Protein 6ZT0 (pdb70)

Secondary structure (P-SEA, 3-state):
cccccccccccbbbbbbcccccccbbbbbbccccccccccccccccbbbbccbbbbbbbbbbbbbccccccbbbbbcccccccbbbbbbbccccbbbbbbbbccccccccccccccccccccccccccccccccccccccc/cccccccccccccccccccccccccccccccccccccccaaaaaccccccc

GO terms:
  GO:0005576 extracellular region (C, IDA)
  GO:0005886 plasma membrane (C, IDA)
  GO:0042060 wound healing (P, IEP)
  GO:0032813 tumor necrosis factor receptor superfamily binding (F, IDA)
  GO:0048018 receptor ligand activity (F, IDA)
  GO:1900074 negative regulation of neuromuscular synaptic transmission (P, IGI)
  GO:0070050 neuron cellular homeostasis (P, IGI)
  GO:0002347 response to tumor cell (P, IMP)
  GO:0034198 cellular response to amino acid starvation (P, IMP)
  GO:0035006 melanization defense response (P, IMP)
  GO:0040015 negative regulation of multicellular organism growth (P, IMP)
  GO:0043065 positive regulation of apoptotic process (P, IMP)
  GO:0043068 positive regulation of programmed cell death (P, IMP)
  GO:0043652 engulfment of apoptotic cell (P, IMP)
  GO:0045087 innate immune response (P, IMP)
  GO:0045167 asymmetric protein localization involved in cell fate determination (P, IMP)
  GO:0045176 apical protein localization (P, IMP)
  GO:1904801 positive regulation of neuron remodeling (P, IMP)
  GO:2000379 positive regulation of reactive oxygen species metabolic process (P, IMP)
  GO:0030335 positive regulation of cell migration (P, IMP)

Solvent-accessible surface area: 10462 Å² total; per-residue (Å²): 184,46,117,13,34,9,53,5,26,0,25,48,72,110,212,56,105,23,74,113,53,56,49,4,6,5,2,20,23,80,74,44,165,213,35,49,27,164,52,41,7,119,67,190,62,18,23,2,27,0,31,56,76,14,67,2,71,1,47,0,18,0,1,0,64,18,40,25,25,34,1,0,0,5,4,4,44,28,75,74,42,99,23,77,16,80,35,94,40,80,86,113,87,96,145,3,84,28,71,1,100,24,37,15,97,0,97,0,93,143,104,65,127,3,20,4,2,6,18,4,27,121,10,82,9,20,43,112,162,45,0,109,109,0,52,20,0,1,81,61,108,148,105,101,82,2,131,61,85,107,2,83,77,60,71,61,9,54,6,64,14,49,85,154,31,31,58,0,88,64,7,20,47,108,163,43,45,13,81,12,58,80,15,28,72,97,63,8,99,62,62,130

Foldseek 3Di:
DAAQKFKWAFADWAFDAADPRQGFIFTATHTDPPHHHPQAWDDDPQKIWGAAWAKKKKKWKWKFQAQDQKWKKFKDFQRHGDDIWMHGDDDRDNGDIDMTMDMDIDGHHHRTIIGMGINHYPGDIDHRPPDPHTMMMMHGD/DAQQQVNDREDPAQWFQDPVVSDIDGLCQQPPPVHPNHPPVCNVPTHVRYD

Radius of gyration: 18.01 Å; Cα contacts (8 Å, |Δi|>4): 464; chains: 2; bounding box: 23×41×54 Å

B-factor: mean 38.29, std 16.46, range [13.6, 112.28]

Structure (mmCIF, N/CA/C/O backbone):
data_6ZT0
#
_entry.id   6ZT0
#
_cell.length_a   78.707
_cell.length_b   78.707
_cell.length_c   57.657
_cell.angle_alpha   90.000
_cell.angle_beta   90.000
_cell.angle_gamma   120.000
#
_symmetry.space_group_name_H-M   'P 3 2 1'
#
loop_
_entity.id
_entity.type
_entity.pdbx_description
1 polymer 'Protein eiger'
2 polymer 'Protein grindelwald'
3 non-polymer 1,2-ETHANEDIOL
4 water water
#
loop_
_atom_site.group_PDB
_atom_site.id
_atom_site.type_symbol
_atom_site.label_atom_id
_atom_site.label_alt_id
_atom_site.label_comp_id
_atom_site.label_asym_id
_atom_site.label_entity_id
_atom_site.label_seq_id
_atom_site.pdbx_PDB_ins_code
_atom_site.Cartn_x
_atom_site.Cartn_y
_atom_site.Cartn_z
_atom_site.occupancy
_atom_site.B_iso_or_equiv
_atom_site.auth_seq_id
_atom_site.auth_comp_id
_atom_site.auth_asym_id
_atom_site.auth_atom_id
_atom_site.pdbx_PDB_model_num
ATOM 1 N N . ASP A 1 3 ? -27.83155 34.60854 32.20105 1.000 77.83068 275 ASP A N 1
ATOM 2 C CA . ASP A 1 3 ? -27.26718 33.45879 32.89852 1.000 76.15572 275 ASP A CA 1
ATOM 3 C C . ASP A 1 3 ? -27.35753 32.20980 32.02242 1.000 71.05115 275 ASP A C 1
ATOM 4 O O . ASP A 1 3 ? -28.27034 32.08207 31.20584 1.000 72.02706 275 ASP A O 1
ATOM 9 N N . SER A 1 4 ? -26.41223 31.28964 32.20432 1.000 63.38926 276 SER A N 1
ATOM 10 C CA . SER A 1 4 ? -26.25322 30.18104 31.27202 1.000 56.61084 276 SER A CA 1
ATOM 11 C C . SER A 1 4 ? -27.37148 29.15328 31.41539 1.000 51.01706 276 SER A C 1
ATOM 12 O O . SER A 1 4 ? -27.85957 28.87990 32.51501 1.000 50.75239 276 SER A O 1
ATOM 15 N N . ARG A 1 5 ? -27.76101 28.57973 30.27901 1.000 46.11828 277 ARG A N 1
ATOM 16 C CA . ARG A 1 5 ? -28.86895 27.65024 30.10307 1.000 48.15558 277 ARG A CA 1
ATOM 17 C C . ARG A 1 5 ? -28.44865 26.72647 28.97209 1.000 45.02524 277 ARG A C 1
ATOM 18 O O . ARG A 1 5 ? -27.77403 27.18053 28.03825 1.000 44.09364 277 ARG A O 1
ATOM 26 N N . PRO A 1 6 ? -28.77107 25.41697 29.03631 1.000 44.96462 278 PRO A N 1
ATOM 27 C CA . PRO A 1 6 ? -28.45279 24.56589 27.86209 1.000 37.23565 278 PRO A CA 1
ATOM 28 C C . PRO A 1 6 ? -29.33126 24.83827 26.64753 1.000 32.33739 278 PRO A C 1
ATOM 29 O O . PRO A 1 6 ? -30.18592 24.04169 26.24319 1.000 32.45048 278 PRO A O 1
ATOM 33 N N . ALA A 1 7 ? -29.10851 25.99202 26.01736 1.000 30.45427 279 ALA A N 1
ATOM 34 C CA . ALA A 1 7 ? -29.80774 26.35838 24.79387 1.000 28.41545 279 ALA A CA 1
ATOM 35 C C . ALA A 1 7 ? -28.95931 27.35633 24.01982 1.000 29.06716 279 ALA A C 1
ATOM 36 O O . ALA A 1 7 ? -28.26689 28.18285 24.61942 1.000 28.98966 279 ALA A O 1
ATOM 38 N N . ALA A 1 8 ? -29.01796 27.27962 22.69093 1.000 27.89851 280 ALA A N 1
ATOM 39 C CA . ALA A 1 8 ? -28.17621 28.13489 21.86570 1.000 28.52756 280 ALA A CA 1
ATOM 40 C C . ALA A 1 8 ? -28.73081 28.21086 20.45115 1.000 26.15583 280 ALA A C 1
ATOM 41 O O . ALA A 1 8 ? -29.29276 27.24173 19.93539 1.000 29.55485 280 ALA A O 1
ATOM 43 N N . HIS A 1 9 ? -28.55360 29.37778 19.83412 1.000 25.06860 281 HIS A N 1
ATOM 44 C CA . HIS A 1 9 ? -28.89238 29.61936 18.43776 1.000 22.21510 281 HIS A CA 1
ATOM 45 C C . HIS A 1 9 ? -27.62664 30.04042 17.70482 1.000 29.72789 281 HIS A C 1
ATOM 46 O O . HIS A 1 9 ? -26.92308 30.95079 18.15394 1.000 20.61817 281 HIS A O 1
ATOM 53 N N . PHE A 1 10 ? -27.33223 29.37990 16.58702 1.000 19.28732 282 PHE A N 1
ATOM 54 C CA . PHE A 1 10 ? -26.08528 29.59135 15.86219 1.000 24.65925 282 PHE A CA 1
ATOM 55 C C . PHE A 1 10 ? -26.36914 30.11621 14.46336 1.000 23.07948 282 PHE A C 1
ATOM 56 O O . PHE A 1 10 ? -27.17967 29.53884 13.73176 1.000 19.91817 282 PHE A O 1
ATOM 64 N N . HIS A 1 11 ? -25.69399 31.20213 14.09504 1.000 25.21974 283 HIS A N 1
ATOM 65 C CA . HIS A 1 11 ? -25.71646 31.71043 12.72970 1.000 26.59108 283 HIS A CA 1
ATOM 66 C C . HIS A 1 11 ? -24.60075 31.03701 11.93869 1.000 24.96002 283 HIS A C 1
ATOM 67 O O . HIS A 1 11 ? -23.42238 31.17144 12.28488 1.000 30.81639 283 HIS A O 1
ATOM 74 N N . LEU A 1 12 ? -24.97034 30.31340 10.88381 1.000 21.69652 284 LEU A N 1
ATOM 75 C CA . LEU A 1 12 ? -23.99372 29.61556 10.05054 1.000 25.72514 284 LEU A CA 1
ATOM 76 C C . LEU A 1 12 ? -23.22751 30.63173 9.21204 1.000 28.77344 284 LEU A C 1
ATOM 77 O O . LEU A 1 12 ? -23.78483 31.22668 8.28431 1.000 26.26034 284 LEU A O 1
ATOM 82 N N . SER A 1 13 ? -21.94245 30.82348 9.52077 1.000 29.31942 285 SER A N 1
ATOM 83 C CA . SER A 1 13 ? -21.16734 31.89379 8.91020 1.000 35.11783 285 SER A CA 1
ATOM 84 C C . SER A 1 13 ? -20.12427 31.43150 7.90309 1.000 34.49838 285 SER A C 1
ATOM 85 O O . SER A 1 13 ? -19.67123 32.25332 7.10049 1.000 36.66916 285 SER A O 1
ATOM 88 N N . SER A 1 14 ? -19.72550 30.16259 7.91739 1.000 25.89325 286 SER A N 1
ATOM 89 C CA . SER A 1 14 ? -18.72667 29.69104 6.96594 1.000 27.31110 286 SER A CA 1
ATOM 90 C C . SER A 1 14 ? -18.82666 28.17601 6.84486 1.000 29.82017 286 SER A C 1
ATOM 91 O O . SER A 1 14 ? -19.64473 27.52736 7.50307 1.000 26.51103 286 SER A O 1
ATOM 94 N N . ARG A 1 15 ? -17.97554 27.61900 5.98645 1.000 31.93890 287 ARG A N 1
ATOM 95 C CA . ARG A 1 15 ? -17.87798 26.18323 5.78410 1.000 34.94394 287 ARG A CA 1
ATOM 96 C C . ARG A 1 15 ? -16.40772 25.80126 5.69884 1.000 33.12508 287 ARG A C 1
ATOM 97 O O . ARG A 1 15 ? -15.55042 26.62372 5.36797 1.000 33.55165 287 ARG A O 1
ATOM 105 N N . ARG A 1 16 ? -16.12014 24.53903 6.00657 1.000 30.13369 288 ARG A N 1
ATOM 106 C CA A ARG A 1 16 ? -14.77101 23.99167 5.95383 0.531 31.55843 288 ARG A CA 1
ATOM 107 C CA B ARG A 1 16 ? -14.76625 24.02597 5.88439 0.469 31.58826 288 ARG A CA 1
ATOM 108 C C . ARG A 1 16 ? -14.80522 22.63312 5.27396 1.000 34.46732 288 ARG A C 1
ATOM 109 O O . ARG A 1 16 ? -15.76194 21.87497 5.45394 1.000 31.57723 288 ARG A O 1
ATOM 124 N N . ARG A 1 17 ? -13.75924 22.31887 4.51377 1.000 39.99838 289 ARG A N 1
ATOM 125 C CA . ARG A 1 17 ? -13.64364 20.98081 3.95542 1.000 40.89460 289 ARG A CA 1
ATOM 126 C C . ARG A 1 17 ? -13.44097 19.98135 5.08729 1.000 42.28842 289 ARG A C 1
ATOM 127 O O . ARG A 1 17 ? -12.70996 20.24427 6.04627 1.000 46.38837 289 ARG A O 1
ATOM 135 N N . HIS A 1 18 ? -14.11556 18.83858 4.99126 1.000 39.26739 290 HIS A N 1
ATOM 136 C CA . HIS A 1 18 ? -14.11500 17.88184 6.08784 1.000 46.76253 290 HIS A CA 1
ATOM 137 C C . HIS A 1 18 ? -14.29701 16.47169 5.54610 1.000 49.39045 290 HIS A C 1
ATOM 138 O O . HIS A 1 18 ? -15.10494 16.24505 4.64080 1.000 45.92130 290 HIS A O 1
ATOM 145 N N . GLN A 1 19 ? -13.54201 15.53218 6.11438 1.000 49.42484 291 GLN A N 1
ATOM 146 C CA . GLN A 1 19 ? -13.58188 14.12373 5.73775 1.000 54.54874 291 GLN A CA 1
ATOM 147 C C . GLN A 1 19 ? -14.15752 13.32490 6.90004 1.000 62.80256 291 GLN A C 1
ATOM 148 O O . GLN A 1 19 ? -13.64588 13.40100 8.02295 1.000 69.06992 291 GLN A O 1
ATOM 154 N N . GLY A 1 20 ? -15.20922 12.54750 6.62556 1.000 63.74125 292 GLY A N 1
ATOM 155 C CA . GLY A 1 20 ? -15.99693 11.93163 7.67334 1.000 62.98744 292 GLY A CA 1
ATOM 156 C C . GLY A 1 20 ? -15.59953 10.49677 7.97473 1.000 65.78825 292 GLY A C 1
ATOM 157 O O . GLY A 1 20 ? -14.66669 9.94078 7.39890 1.000 67.88292 292 GLY A O 1
ATOM 158 N N . SER A 1 21 ? -16.34815 9.89062 8.90295 1.000 74.12448 293 SER A N 1
ATOM 159 C CA . SER A 1 21 ? -16.06639 8.51784 9.31661 1.000 83.86055 293 SER A CA 1
ATOM 160 C C . SER A 1 21 ? -16.29751 7.52827 8.18176 1.000 91.83222 293 SER A C 1
ATOM 161 O O . SER A 1 21 ? -15.44588 6.67110 7.91261 1.000 112.27596 293 SER A O 1
ATOM 164 N N . MET A 1 22 ? -17.45270 7.61900 7.52013 1.000 86.44481 294 MET A N 1
ATOM 165 C CA . MET A 1 22 ? -17.94396 6.56263 6.64068 1.000 86.69485 294 MET A CA 1
ATOM 166 C C . MET A 1 22 ? -18.28650 7.13146 5.26264 1.000 78.23030 294 MET A C 1
ATOM 167 O O . MET A 1 22 ? -19.42159 7.05049 4.79255 1.000 81.50856 294 MET A O 1
ATOM 172 N N . GLY A 1 23 ? -17.29200 7.72511 4.61199 1.000 69.54315 295 GLY A N 1
ATOM 173 C CA . GLY A 1 23 ? -17.48048 8.25952 3.28040 1.000 63.33598 295 GLY A CA 1
ATOM 174 C C . GLY A 1 23 ? -18.30077 9.52602 3.18481 1.000 56.38745 295 GLY A C 1
ATOM 175 O O . GLY A 1 23 ? -18.69060 9.89999 2.07424 1.000 59.31700 295 GLY A O 1
ATOM 176 N N . TYR A 1 24 ? -18.58013 10.20311 4.29784 1.000 50.27670 296 TYR A N 1
A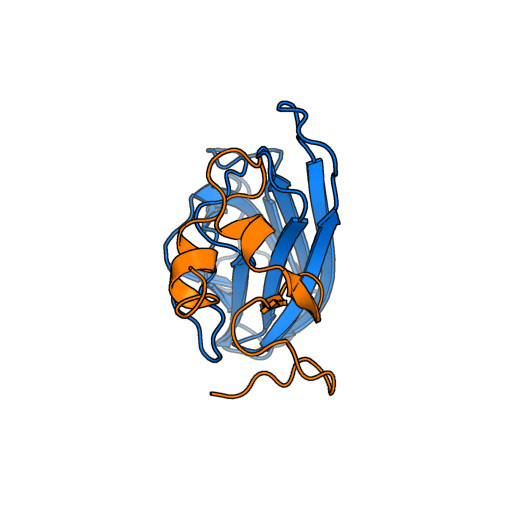TOM 177 C CA . TYR A 1 24 ? -19.30076 11.47636 4.25635 1.000 43.95223 296 TYR A CA 1
ATOM 178 C C . TYR A 1 24 ? -18.27243 12.59509 4.15710 1.000 43.64050 296 TYR A C 1
ATOM 179 O O . TYR A 1 24 ? -17.73186 13.05267 5.16673 1.000 43.15878 296 TYR A O 1
ATOM 188 N N . HIS A 1 25 ? -18.00389 13.04076 2.92974 1.000 41.46167 297 HIS A N 1
ATOM 189 C CA . HIS A 1 25 ? -16.96748 14.02888 2.66355 1.000 40.92189 297 HIS A CA 1
ATOM 190 C C . HIS A 1 25 ? -17.53939 15.39478 2.29313 1.000 37.47659 297 HIS A C 1
ATOM 191 O O . HIS A 1 25 ? -16.83581 16.21566 1.69662 1.000 37.02608 297 HIS A O 1
ATOM 198 N N . GLY A 1 26 ? -18.79648 15.65785 2.63604 1.000 43.98130 298 GLY A N 1
ATOM 199 C CA . GLY A 1 26 ? -19.37345 16.96372 2.39554 1.000 32.49480 298 GLY A CA 1
ATOM 200 C C . GLY A 1 26 ? -18.78697 18.02695 3.30646 1.000 32.03457 298 GLY A C 1
ATOM 201 O O . GLY A 1 26 ? -18.15186 17.74903 4.32410 1.000 33.75189 298 GLY A O 1
ATOM 202 N N . ASP A 1 27 ? -19.01514 19.28118 2.92565 1.000 29.93709 299 ASP A N 1
ATOM 203 C CA . ASP A 1 27 ? -18.44546 20.40013 3.66387 1.000 36.59578 299 ASP A CA 1
ATOM 204 C C . ASP A 1 27 ? -19.10367 20.54483 5.03090 1.000 30.42241 299 ASP A C 1
ATOM 205 O O . ASP A 1 27 ? -20.31899 20.38777 5.17629 1.000 28.00641 299 ASP A O 1
ATOM 210 N N . MET A 1 28 ? -18.28593 20.84690 6.03626 1.000 26.82432 300 MET A N 1
ATOM 211 C CA . MET A 1 28 ? -18.75819 21.05795 7.39780 1.000 32.28415 300 MET A CA 1
ATOM 212 C C . MET A 1 28 ? -19.16017 22.51509 7.58663 1.000 28.61860 300 MET A C 1
ATOM 213 O O . MET A 1 28 ? -18.37896 23.42307 7.28777 1.000 30.24688 300 MET A O 1
ATOM 218 N N . TYR A 1 29 ? -20.37245 22.73446 8.08899 1.000 24.40824 301 TYR A N 1
ATOM 219 C CA . TYR A 1 29 ? -20.87658 24.08086 8.32036 1.000 30.63331 301 TYR A CA 1
ATOM 220 C C . TYR A 1 29 ? -20.43763 24.58683 9.68863 1.000 25.89651 301 TYR A C 1
ATOM 221 O O . TYR A 1 29 ? -20.47566 23.85170 10.67991 1.000 28.24557 301 TYR A O 1
ATOM 230 N N . ILE A 1 30 ? -20.01878 25.84957 9.73378 1.000 25.58293 302 ILE A N 1
ATOM 231 C CA . ILE A 1 30 ? -19.52218 26.48431 10.94937 1.000 26.31705 302 ILE A CA 1
ATOM 232 C C . ILE A 1 30 ? -20.50240 27.57460 11.35734 1.000 32.91727 302 ILE A C 1
ATOM 233 O O . ILE A 1 30 ? -20.88617 28.41451 10.53413 1.000 28.41498 302 ILE A O 1
ATOM 238 N N . GLY A 1 31 ? -20.89576 27.56822 12.62463 1.000 25.10138 303 GLY A N 1
ATOM 239 C CA . GLY A 1 31 ? -21.89651 28.48776 13.14400 1.000 31.90700 303 GLY A CA 1
ATOM 240 C C . GLY A 1 31 ? -21.30108 29.43673 14.17245 1.000 37.09954 303 GLY A C 1
ATOM 241 O O . GLY A 1 31 ? -20.48400 29.03242 15.00325 1.000 36.61530 303 GLY A O 1
ATOM 242 N N . ASN A 1 32 ? -21.71845 30.69410 14.10054 1.000 32.73013 304 ASN A N 1
ATOM 243 C CA . ASN A 1 32 ? -21.32732 31.70901 15.06433 1.000 29.41772 304 ASN A CA 1
ATOM 244 C C . ASN A 1 32 ? -22.43651 31.90419 16.08954 1.000 30.16836 304 ASN A C 1
ATOM 245 O O . ASN A 1 32 ? -23.62413 31.78337 15.77823 1.000 26.54195 304 ASN A O 1
ATOM 250 N N . ASP A 1 33 ? -22.03317 32.19958 17.32257 1.000 26.76940 305 ASP A N 1
ATOM 251 C CA . ASP A 1 33 ? -22.99606 32.41507 18.39283 1.000 33.42433 305 ASP A CA 1
ATOM 252 C C . ASP A 1 33 ? -23.84881 33.64498 18.11307 1.000 32.37909 305 ASP A C 1
ATOM 253 O O . ASP A 1 33 ? -23.35257 34.67381 17.64609 1.000 30.91141 305 ASP A O 1
ATOM 258 N N . ASN A 1 34 ? -25.14386 33.53081 18.38950 1.000 29.45549 306 ASN A N 1
ATOM 259 C CA . ASN A 1 34 ? -25.96140 34.72259 18.53615 1.000 25.54150 306 ASN A CA 1
ATOM 260 C C . ASN A 1 34 ? -25.50313 35.47892 19.77782 1.000 31.97792 306 ASN A C 1
ATOM 261 O O . ASN A 1 34 ? -25.06446 34.88144 20.76414 1.000 32.85281 306 ASN A O 1
ATOM 266 N N . GLU A 1 35 ? -25.59150 36.81014 19.72087 1.000 27.00476 307 GLU A N 1
ATOM 267 C CA . GLU A 1 35 ? -24.98542 37.62814 20.76724 1.000 35.71847 307 GLU A CA 1
ATOM 268 C C . GLU A 1 35 ? -25.61783 37.40250 22.13578 1.000 34.33584 307 GLU A C 1
ATOM 269 O O . GLU A 1 35 ? -24.99758 37.73539 23.15192 1.000 38.18691 307 GLU A O 1
ATOM 275 N N . ARG A 1 36 ? -26.82109 36.83468 22.19248 1.000 33.75421 308 ARG A N 1
ATOM 276 C CA . ARG A 1 36 ? -27.48991 36.56000 23.45577 1.000 36.61511 308 ARG A CA 1
ATOM 277 C C . ARG A 1 36 ? -27.34181 35.10824 23.89544 1.000 32.22811 308 ARG A C 1
ATOM 278 O O . ARG A 1 36 ? -27.98629 34.69750 24.86586 1.000 33.35056 308 ARG A O 1
ATOM 286 N N . ASN A 1 37 ? -26.50489 34.32873 23.21021 1.000 33.58749 309 ASN A N 1
ATOM 287 C CA . ASN A 1 37 ? -26.19632 32.97866 23.66339 1.000 31.12593 309 ASN A CA 1
ATOM 288 C C . ASN A 1 37 ? -25.42769 33.02324 24.97760 1.000 36.69617 309 ASN A C 1
ATOM 289 O O . ASN A 1 37 ? -24.54100 33.85973 25.17008 1.000 33.81340 309 ASN A O 1
ATOM 294 N N . SER A 1 38 ? -25.77024 32.11019 25.88531 1.000 39.68872 310 SER A N 1
ATOM 295 C CA . SER A 1 38 ? -25.02488 31.95665 27.13183 1.000 41.58355 310 SER A CA 1
ATOM 296 C C . SER A 1 38 ? -25.25852 30.51999 27.59321 1.000 40.83952 310 SER A C 1
ATOM 297 O O . SER A 1 38 ? -26.33261 30.19834 28.10938 1.000 36.12746 310 SER A O 1
ATOM 300 N N . TYR A 1 39 ? -24.26062 29.65567 27.37390 1.000 46.18877 311 TYR A N 1
ATOM 301 C CA . TYR A 1 39 ? -24.40528 28.23759 27.68445 1.000 45.41419 311 TYR A CA 1
ATOM 302 C C . TYR A 1 39 ? -23.14328 27.65858 28.31420 1.000 48.61911 311 TYR A C 1
ATOM 303 O O . TYR A 1 39 ? -22.84310 26.47389 28.12566 1.000 48.04428 311 TYR A O 1
ATOM 312 N N . GLN A 1 40 ? -22.39848 28.47199 29.06268 1.000 47.76987 312 GLN A N 1
ATOM 313 C CA . GLN A 1 40 ? -21.17970 27.99682 29.70724 1.000 49.42255 312 GLN A CA 1
ATOM 314 C C . GLN A 1 40 ? -21.47949 26.81682 30.62375 1.000 48.73078 312 GLN A C 1
ATOM 315 O O . GLN A 1 40 ? -22.36669 26.88612 31.47942 1.000 48.23178 312 GLN A O 1
ATOM 321 N N . GLY A 1 41 ? -20.73127 25.72973 30.44147 1.000 46.22706 313 GLY A N 1
ATOM 322 C CA . GLY A 1 41 ? -20.92672 24.52480 31.21388 1.000 46.47834 313 GLY A CA 1
ATOM 323 C C . GLY A 1 41 ? -21.95953 23.56851 30.65897 1.000 50.76578 313 GLY A C 1
ATOM 324 O O . GLY A 1 41 ? -22.13052 22.47733 31.21663 1.000 53.14776 313 GLY A O 1
ATOM 325 N N . HIS A 1 42 ? -22.65805 23.93969 29.58878 1.000 47.63563 314 HIS A N 1
ATOM 326 C CA . HIS A 1 42 ? -23.63254 23.06695 28.94444 1.000 48.31366 314 HIS A CA 1
ATOM 327 C C . HIS A 1 42 ? -23.19589 22.58905 27.56927 1.000 52.83619 314 HIS A C 1
ATOM 328 O O . HIS A 1 42 ? -23.43706 21.43066 27.22163 1.000 45.05367 314 HIS A O 1
ATOM 335 N N . PHE A 1 43 ? -22.55376 23.44759 26.77883 1.000 44.74767 315 PHE A N 1
ATOM 336 C CA . PHE A 1 43 ? -22.04871 23.07879 25.46516 1.000 36.84388 315 PHE A CA 1
ATOM 337 C C . PHE A 1 43 ? -20.60732 23.54479 25.31321 1.000 36.48174 315 PHE A C 1
ATOM 338 O O . PHE A 1 43 ? -20.15383 24.46967 25.99177 1.000 42.22397 315 PHE A O 1
ATOM 346 N N . GLN A 1 44 ? -19.89206 22.88320 24.40512 1.000 36.76936 316 GLN A N 1
ATOM 347 C CA . GLN A 1 44 ? -18.58512 23.31985 23.93444 1.000 40.91221 316 GLN A CA 1
ATOM 348 C C . GLN A 1 44 ? -18.54582 23.15812 22.42234 1.000 39.65208 316 GLN A C 1
ATOM 349 O O . GLN A 1 44 ? -19.02268 22.15227 21.88787 1.000 35.46789 316 GLN A O 1
ATOM 355 N N . THR A 1 45 ? -17.99016 24.15210 21.73144 1.000 41.99731 317 THR A N 1
ATOM 356 C CA . THR A 1 45 ? -17.99864 24.17681 20.27365 1.000 44.00638 317 THR A CA 1
ATOM 357 C C . THR A 1 45 ? -16.59036 24.39852 19.74278 1.000 48.97113 317 THR A C 1
ATOM 358 O O . THR A 1 45 ? -15.91894 25.35839 20.13287 1.000 49.80971 317 THR A O 1
ATOM 362 N N . ARG A 1 46 ? -16.15488 23.51622 18.84560 1.000 52.64469 318 ARG A N 1
ATOM 363 C CA . ARG A 1 46 ? -14.87286 23.63360 18.16387 1.000 49.56700 318 ARG A CA 1
ATOM 364 C C . ARG A 1 46 ? -15.02808 23.04355 16.76946 1.000 47.53927 318 ARG A C 1
ATOM 365 O O . ARG A 1 46 ? -15.56845 21.94443 16.61446 1.000 44.40829 318 ARG A O 1
ATOM 373 N N . ASP A 1 47 ? -14.57477 23.78946 15.75902 1.000 44.14497 319 ASP A N 1
ATOM 374 C CA . ASP A 1 47 ? -14.52865 23.32299 14.36807 1.000 49.70515 319 ASP A CA 1
ATOM 375 C C . ASP A 1 47 ? -15.89266 22.86896 13.85295 1.000 45.19628 319 ASP A C 1
ATOM 376 O O . ASP A 1 47 ? -15.98513 21.92693 13.06136 1.000 43.88905 319 ASP A O 1
ATOM 381 N N . GLY A 1 48 ? -16.96236 23.53289 14.28055 1.000 38.83842 320 GLY A N 1
ATOM 382 C CA . GLY A 1 48 ? -18.29044 23.15735 13.84897 1.000 32.73189 320 GLY A CA 1
ATOM 383 C C . GLY A 1 48 ? -18.89308 21.97538 14.57247 1.000 34.23773 320 GLY A C 1
ATOM 384 O O . GLY A 1 48 ? -20.03252 21.60027 14.26728 1.000 36.75549 320 GLY A O 1
ATOM 385 N N . VAL A 1 49 ? -18.17336 21.37438 15.51473 1.000 31.75038 321 VAL A N 1
ATOM 386 C CA . VAL A 1 49 ? -18.68039 20.26332 16.30985 1.000 32.65328 321 VAL A CA 1
ATOM 387 C C . VAL A 1 49 ? -19.13327 20.80473 17.65728 1.000 31.06072 321 VAL A C 1
ATOM 388 O O . VAL A 1 49 ? -18.37609 21.50759 18.33853 1.000 33.38269 321 VAL A O 1
ATOM 392 N N . LEU A 1 50 ? -20.36681 20.48928 18.03977 1.000 29.65776 322 LEU A N 1
ATOM 393 C CA . LEU A 1 50 ? -20.90043 20.86443 19.34180 1.000 35.14717 322 LEU A CA 1
ATOM 394 C C . LEU A 1 50 ? -20.84188 19.65778 20.26688 1.000 36.36600 322 LEU A C 1
ATOM 395 O O . LEU A 1 50 ? -21.33262 18.57902 19.91876 1.000 36.73869 322 LEU A O 1
ATOM 400 N N . THR A 1 51 ? -20.24158 19.84105 21.43798 1.000 29.61447 323 THR A N 1
ATOM 401 C CA . THR A 1 51 ? -20.11144 18.78294 22.42894 1.000 34.14972 323 THR A CA 1
ATOM 402 C C . THR A 1 51 ? -21.04234 19.07592 23.59736 1.000 37.98560 323 THR A C 1
ATOM 403 O O . THR A 1 51 ? -21.08397 20.20521 24.09756 1.000 38.04756 323 THR A O 1
ATOM 407 N N . VAL A 1 52 ? -21.79119 18.06182 24.01642 1.000 37.66449 324 VAL A N 1
ATOM 408 C CA . VAL A 1 52 ? -22.76337 18.19003 25.09447 1.000 37.24792 324 VAL A CA 1
ATOM 409 C C . VAL A 1 52 ? -22.08110 17.83286 26.41138 1.000 37.85616 324 VAL A C 1
ATOM 410 O O . VAL A 1 52 ? -21.35890 16.83126 26.49834 1.000 40.67778 324 VAL A O 1
ATOM 414 N N . THR A 1 53 ? -22.29155 18.66568 27.43576 1.000 34.24699 325 THR A N 1
ATOM 415 C CA . THR A 1 53 ? -21.59561 18.47287 28.70524 1.000 38.04671 325 THR A CA 1
ATOM 416 C C . THR A 1 53 ? -22.27321 17.41167 29.56853 1.000 44.90286 325 THR A C 1
ATOM 417 O O . THR A 1 53 ? -21.59630 16.54044 30.12625 1.000 51.49383 325 THR A O 1
ATOM 421 N N . ASN A 1 54 ? -23.59915 17.46260 29.68913 1.000 41.72960 326 ASN A N 1
ATOM 422 C CA . ASN A 1 54 ? -24.35708 16.51582 30.49555 1.000 45.30349 326 ASN A CA 1
ATOM 423 C C . ASN A 1 54 ? -25.31548 15.72307 29.61628 1.000 40.83762 326 ASN A C 1
ATOM 424 O O . ASN A 1 54 ? -25.87014 16.25101 28.64878 1.000 35.12447 326 ASN A O 1
ATOM 429 N N . THR A 1 55 ? -25.52300 14.45448 29.97131 1.000 37.19408 327 THR A N 1
ATOM 430 C CA . THR A 1 55 ? -26.48062 13.62683 29.24770 1.000 40.18956 327 THR A CA 1
ATOM 431 C C . THR A 1 55 ? -27.87754 14.22458 29.36042 1.000 40.32584 327 THR A C 1
ATOM 432 O O . THR A 1 55 ? -28.27988 14.70483 30.42352 1.000 41.32014 327 THR A O 1
ATOM 436 N N . GLY A 1 56 ? -28.62172 14.18529 28.26265 1.000 39.56627 328 GLY A N 1
ATOM 437 C CA . GLY A 1 56 ? -29.97995 14.69623 28.27661 1.000 29.93460 328 GLY A CA 1
ATOM 438 C C . GLY A 1 56 ? -30.61267 14.56191 26.91017 1.000 31.55294 328 GLY A C 1
ATOM 439 O O . GLY A 1 56 ? -29.97136 14.15310 25.93675 1.000 35.11701 328 GLY A O 1
ATOM 440 N N . LEU A 1 57 ? -31.89471 14.91299 26.85291 1.000 32.60540 329 LEU A N 1
ATOM 441 C CA . LEU A 1 57 ? -32.66798 14.88432 25.61766 1.000 31.99205 329 LEU A CA 1
ATOM 442 C C . LEU A 1 57 ? -32.72957 16.29586 25.04741 1.000 35.69780 329 LEU A C 1
ATOM 443 O O . LEU A 1 57 ? -33.24319 17.21088 25.70018 1.000 36.09063 329 LEU A O 1
ATOM 448 N N . TYR A 1 58 ? -32.20731 16.47084 23.83670 1.000 35.24758 330 TYR A N 1
ATOM 449 C CA . TYR A 1 58 ? -32.07887 17.78434 23.22297 1.000 35.03237 330 TYR A CA 1
ATOM 450 C C . TYR A 1 58 ? -32.87296 17.84448 21.92694 1.000 31.37654 330 TYR A C 1
ATOM 451 O O . TYR A 1 58 ? -32.87499 16.89071 21.14266 1.000 31.41718 330 TYR A O 1
ATOM 460 N N . TYR A 1 59 ? -33.54414 18.97089 21.70779 1.000 25.15519 331 TYR A N 1
ATOM 461 C CA . TYR A 1 59 ? -34.22532 19.24594 20.45153 1.000 23.86282 331 TYR A CA 1
ATOM 462 C C . TYR A 1 59 ? -33.34302 20.14879 19.60306 1.000 28.64683 331 TYR A C 1
ATOM 463 O O . TYR A 1 59 ? -32.90363 21.20767 20.06380 1.000 26.67789 331 TYR A O 1
ATOM 472 N N . VAL A 1 60 ? -33.08271 19.72626 18.37007 1.000 28.10517 332 VAL A N 1
ATOM 473 C CA . VAL A 1 60 ? -32.18900 20.43490 17.46344 1.000 31.51636 332 VAL A CA 1
ATOM 474 C C . VAL A 1 60 ? -32.95928 20.81290 16.20793 1.000 34.41058 332 VAL A C 1
ATOM 475 O O . VAL A 1 60 ? -33.80608 20.04713 15.73340 1.000 26.62185 332 VAL A O 1
ATOM 479 N N . TYR A 1 61 ? -32.67262 21.99713 15.67639 1.000 31.38364 333 TYR A N 1
ATOM 480 C CA . TYR A 1 61 ? -33.20535 22.43866 14.39952 1.000 19.74179 333 TYR A CA 1
ATOM 481 C C . TYR A 1 61 ? -32.05840 22.94176 13.53688 1.000 21.62538 333 TYR A C 1
ATOM 482 O O . TYR A 1 61 ? -31.09273 23.52176 14.04065 1.000 26.95144 333 TYR A O 1
ATOM 491 N N . ALA A 1 62 ? -32.16947 22.71703 12.23033 1.000 19.78204 334 ALA A N 1
ATOM 492 C CA . ALA A 1 62 ? -31.11250 23.08695 11.30157 1.000 21.86748 334 ALA A CA 1
ATOM 493 C C . ALA A 1 62 ? -31.72073 23.55406 9.98959 1.000 23.55549 334 ALA A C 1
ATOM 494 O O . ALA A 1 62 ? -32.68455 22.96109 9.49642 1.000 27.90486 334 ALA A O 1
ATOM 496 N N . GLN A 1 63 ? -31.14729 24.61653 9.42658 1.000 20.96489 335 GLN A N 1
ATOM 497 C CA . GLN A 1 63 ? -31.63415 25.16902 8.16990 1.000 17.67332 335 GLN A CA 1
ATOM 498 C C . GLN A 1 63 ? -30.46829 25.70273 7.35179 1.000 16.97630 335 GLN A C 1
ATOM 499 O O . GLN A 1 63 ? -29.63137 26.44811 7.86936 1.000 20.23173 335 GLN A O 1
ATOM 505 N N . ILE A 1 64 ? -30.42364 25.31366 6.07914 1.000 17.68699 336 ILE A N 1
ATOM 506 C CA . ILE A 1 64 ? -29.46946 25.83103 5.10506 1.000 19.67435 336 ILE A CA 1
ATOM 507 C C . ILE A 1 64 ? -30.26363 26.42600 3.94969 1.000 20.96194 336 ILE A C 1
ATOM 508 O O . ILE A 1 64 ? -31.21213 25.80212 3.46004 1.000 22.47966 336 ILE A O 1
ATOM 513 N N . CYS A 1 65 ? -29.88496 27.62876 3.51886 1.000 15.83764 337 CYS A N 1
ATOM 514 C CA . CYS A 1 65 ? -30.53155 28.28951 2.38999 1.000 18.44055 337 CYS A CA 1
ATOM 515 C C . CYS A 1 65 ? -29.60749 28.16517 1.18367 1.000 22.82456 337 CYS A C 1
ATOM 516 O O . CYS A 1 65 ? -28.55420 28.80870 1.13134 1.000 25.25763 337 CYS A O 1
ATOM 519 N N . TYR A 1 66 ? -29.99783 27.33530 0.21968 1.000 22.72328 338 TYR A N 1
ATOM 520 C CA . TYR A 1 66 ? -29.17963 27.12501 -0.96461 1.000 22.97017 338 TYR A CA 1
ATOM 521 C C . TYR A 1 66 ? -29.45921 28.19772 -2.00855 1.000 24.73788 338 TYR A C 1
ATOM 522 O O . TYR A 1 66 ? -30.56742 28.73311 -2.10226 1.000 19.33770 338 TYR A O 1
ATOM 531 N N . ASN A 1 67 ? -28.43346 28.51459 -2.79105 1.000 23.46973 339 ASN A N 1
ATOM 532 C CA . ASN A 1 67 ? -28.52803 29.52786 -3.83461 1.000 30.96618 339 ASN A CA 1
ATOM 533 C C . ASN A 1 67 ? -27.60803 29.13412 -4.98998 1.000 28.53265 339 ASN A C 1
ATOM 534 O O . ASN A 1 67 ? -26.69831 29.86216 -5.38116 1.000 31.59503 339 ASN A O 1
ATOM 539 N N . ASN A 1 68 ? -27.84264 27.95327 -5.56201 1.000 26.72078 340 ASN A N 1
ATOM 540 C CA . ASN A 1 68 ? -27.03842 27.45384 -6.66873 1.000 26.15855 340 ASN A CA 1
ATOM 541 C C . ASN A 1 68 ? -27.96237 26.87297 -7.73227 1.000 30.29205 340 ASN A C 1
ATOM 542 O O . ASN A 1 68 ? -29.19004 26.90656 -7.60685 1.000 26.20376 340 ASN A O 1
ATOM 547 N N . SER A 1 69 ? -27.35718 26.32274 -8.78389 1.000 26.83821 341 SER A N 1
ATOM 548 C CA . SER A 1 69 ? -28.08465 25.85834 -9.95691 1.000 30.47206 341 SER A CA 1
ATOM 549 C C . SER A 1 69 ? -28.44012 24.37929 -9.91459 1.000 27.38195 341 SER A C 1
ATOM 550 O O . SER A 1 69 ? -29.14761 23.90545 -10.81027 1.000 29.17995 341 SER A O 1
ATOM 553 N N . HIS A 1 70 ? -27.98328 23.64608 -8.90620 1.000 25.09921 342 HIS A N 1
ATOM 554 C CA . HIS A 1 70 ? -28.09059 22.19534 -8.92015 1.000 25.63063 342 HIS A CA 1
ATOM 555 C C . HIS A 1 70 ? -29.51325 21.73715 -8.62659 1.000 21.04098 342 HIS A C 1
ATOM 556 O O . HIS A 1 70 ? -30.23619 22.35711 -7.84108 1.000 27.44220 342 HIS A O 1
ATOM 563 N N . ASP A 1 71 ? -29.90664 20.63450 -9.26976 1.000 21.34493 343 ASP A N 1
ATOM 564 C CA . ASP A 1 71 ? -31.24915 20.09543 -9.08055 1.000 21.03512 343 ASP A CA 1
ATOM 565 C C . ASP A 1 71 ? -31.45890 19.61622 -7.65037 1.000 22.44579 343 ASP A C 1
ATOM 566 O O . ASP A 1 71 ? -32.52911 19.82761 -7.06843 1.000 25.09628 343 ASP A O 1
ATOM 571 N N . GLN A 1 72 ? -30.44985 18.97704 -7.06456 1.000 19.95632 344 GLN A N 1
ATOM 572 C CA . GLN A 1 72 ? -30.56331 18.37537 -5.74447 1.000 19.34084 344 GLN A CA 1
ATOM 573 C C . GLN A 1 72 ? -29.57740 19.01709 -4.77735 1.000 24.84037 344 GLN A C 1
ATOM 574 O O . GLN A 1 72 ? -28.41174 19.24336 -5.11791 1.000 26.64346 344 GLN A O 1
ATOM 580 N N . ASN A 1 73 ? -30.05720 19.30239 -3.56824 1.000 21.67165 345 ASN A N 1
ATOM 581 C CA . ASN A 1 73 ? -29.24082 19.84691 -2.49285 1.000 20.52586 345 ASN A CA 1
ATOM 582 C C . ASN A 1 73 ? -29.72406 19.25770 -1.17419 1.000 25.62854 345 ASN A C 1
ATOM 583 O O . ASN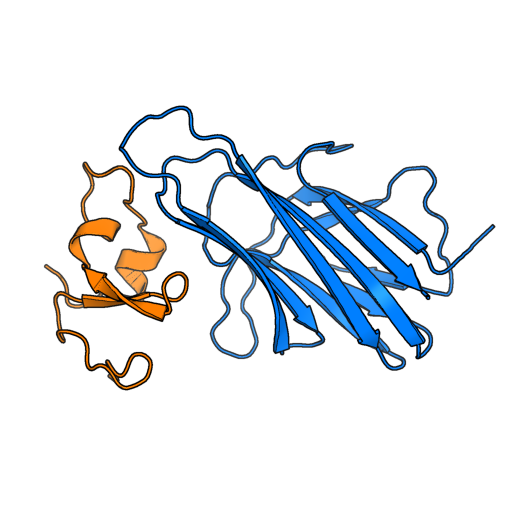 A 1 73 ? -30.85802 18.78546 -1.06693 1.000 20.58036 345 ASN A O 1
ATOM 588 N N . GLY A 1 74 ? -28.85877 19.28395 -0.16698 1.000 18.13866 346 GLY A N 1
ATOM 589 C CA . GLY A 1 74 ? -29.24989 18.77987 1.13686 1.000 18.08442 346 GLY A CA 1
ATOM 590 C C . GLY A 1 74 ? -28.07813 18.70961 2.08870 1.000 27.56081 346 GLY A C 1
ATOM 591 O O . GLY A 1 74 ? -26.91418 18.84850 1.70176 1.000 29.85671 346 GLY A O 1
ATOM 592 N N . PHE A 1 75 ? -28.41172 18.48485 3.36059 1.000 21.01671 347 PHE A N 1
ATOM 593 C CA . PHE A 1 75 ? -27.41516 18.42051 4.42168 1.000 23.59384 347 PHE A CA 1
ATOM 594 C C . PHE A 1 75 ? -27.83554 17.37873 5.45144 1.000 22.96446 347 PHE A C 1
ATOM 595 O O . PHE A 1 75 ? -28.95086 16.85194 5.41725 1.000 24.83822 347 PHE A O 1
ATOM 603 N N . ILE A 1 76 ? -26.92412 17.09779 6.38450 1.000 22.23451 348 ILE A N 1
ATOM 604 C CA . ILE A 1 76 ? -27.09277 16.04391 7.37925 1.000 21.73656 348 ILE A CA 1
ATOM 605 C C . ILE A 1 76 ? -26.70359 16.57955 8.75089 1.000 21.08938 348 ILE A C 1
ATOM 606 O O . ILE A 1 76 ? -25.68505 17.26562 8.89214 1.000 21.46034 348 ILE A O 1
ATOM 611 N N . VAL A 1 77 ? -27.51112 16.26262 9.76137 1.000 21.57173 349 VAL A N 1
ATOM 612 C CA . VAL A 1 77 ? -27.14228 16.45631 11.16032 1.000 22.65199 349 VAL A CA 1
ATOM 613 C C . VAL A 1 77 ? -26.61969 15.12621 11.68280 1.000 26.84575 349 VAL A C 1
ATOM 614 O O . VAL A 1 77 ? -27.32136 14.10915 11.62165 1.000 23.22885 349 VAL A O 1
ATOM 618 N N . PHE A 1 78 ? -25.39698 15.12639 12.20152 1.000 24.00052 350 PHE A N 1
ATOM 619 C CA . PHE A 1 78 ? -24.74934 13.90574 12.66067 1.000 28.36743 350 PHE A CA 1
ATOM 620 C C . PHE A 1 78 ? -24.85537 13.78763 14.17456 1.000 36.55268 350 PHE A C 1
ATOM 621 O O . PHE A 1 78 ? -24.59301 14.75244 14.89886 1.000 26.77854 350 PHE A O 1
ATOM 629 N N . GLN A 1 79 ? -25.25031 12.60770 14.64298 1.000 26.72097 351 GLN A N 1
ATOM 630 C CA . GLN A 1 79 ? -25.18540 12.24976 16.05715 1.000 33.13739 351 GLN A CA 1
ATOM 631 C C . GLN A 1 79 ? -23.94665 11.37802 16.21653 1.000 33.75697 351 GLN A C 1
ATOM 632 O O . GLN A 1 79 ? -23.95479 10.19723 15.85934 1.000 35.94708 351 GLN A O 1
ATOM 638 N N . GLY A 1 80 ? -22.87714 11.96413 16.74456 1.000 29.98594 352 GLY A N 1
ATOM 639 C CA . GLY A 1 80 ? -21.58581 11.31538 16.68079 1.000 30.81543 352 GLY A CA 1
ATOM 640 C C . GLY A 1 80 ? -21.12244 11.26366 15.24164 1.000 36.37662 352 GLY A C 1
ATOM 641 O O . GLY A 1 80 ? -20.93886 12.30665 14.60670 1.000 33.19005 352 GLY A O 1
ATOM 642 N N . ASP A 1 81 ? -20.95323 10.05864 14.70170 1.000 35.35240 353 ASP A N 1
ATOM 643 C CA . ASP A 1 81 ? -20.59745 9.89182 13.30055 1.000 34.64499 353 ASP A CA 1
ATOM 644 C C . ASP A 1 81 ? -21.71603 9.20329 12.52224 1.000 30.42685 353 ASP A C 1
ATOM 645 O O . ASP A 1 81 ? -21.48767 8.68757 11.4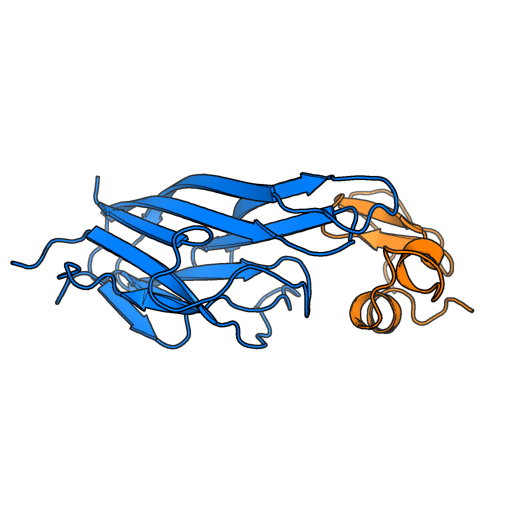2385 1.000 29.66241 353 ASP A O 1
ATOM 650 N N . THR A 1 82 ? -22.94537 9.21069 13.07697 1.000 25.13449 354 THR A N 1
ATOM 651 C CA . THR A 1 82 ? -24.14179 8.60746 12.50376 1.000 24.45642 354 THR A CA 1
ATOM 652 C C . THR A 1 82 ? -25.06087 9.68462 11.95342 1.000 26.38416 354 THR A C 1
ATOM 653 O O . THR A 1 82 ? -25.40556 10.62683 12.68165 1.000 25.02779 354 THR A O 1
ATOM 657 N N . PRO A 1 83 ? -25.47651 9.58913 10.69000 1.000 28.23093 355 PRO A N 1
ATOM 658 C CA . PRO A 1 83 ? -26.45206 10.54944 10.15085 1.000 26.75818 355 PRO A CA 1
ATOM 659 C C . PRO A 1 83 ? -27.81039 10.32832 10.79808 1.000 25.59861 355 PRO A C 1
ATOM 660 O O . PRO A 1 83 ? -28.40287 9.25476 10.67029 1.000 24.85929 355 PRO A O 1
ATOM 664 N N . PHE A 1 84 ? -28.30142 11.34888 11.49796 1.000 24.07950 356 PHE A N 1
ATOM 665 C CA . PHE A 1 84 ? -29.54315 11.24488 12.25210 1.000 25.15099 356 PHE A CA 1
ATOM 666 C C . PHE A 1 84 ? -30.68460 12.04372 11.64011 1.000 25.73900 356 PHE A C 1
ATOM 667 O O . PHE A 1 84 ? -31.75737 11.48704 11.38508 1.000 26.52037 356 PHE A O 1
ATOM 675 N N . LEU A 1 85 ? -30.49157 13.33945 11.40645 1.000 24.02410 357 LEU A N 1
ATOM 676 C CA . LEU A 1 85 ? -31.48032 14.17640 10.74197 1.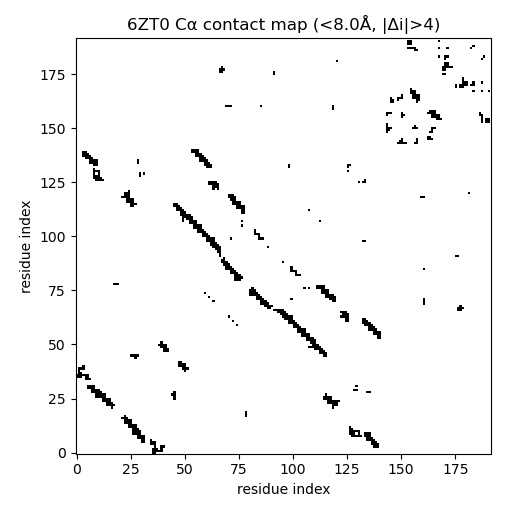000 19.26376 357 LEU A CA 1
ATOM 677 C C . LEU A 1 85 ? -30.96657 14.59331 9.36857 1.000 23.38693 357 LEU A C 1
ATOM 678 O O . LEU A 1 85 ? -29.75612 14.68543 9.14369 1.000 24.52760 357 LEU A O 1
ATOM 683 N N . GLN A 1 86 ? -31.89951 14.84936 8.45034 1.000 23.11442 358 GLN A N 1
ATOM 684 C CA . GLN A 1 86 ? -31.55317 15.15163 7.06790 1.000 23.95453 358 GLN A CA 1
ATOM 685 C C . GLN A 1 86 ? -32.61844 16.04891 6.44967 1.000 21.49545 358 GLN A C 1
ATOM 686 O O . GLN A 1 86 ? -33.79219 15.99786 6.82679 1.000 24.09909 358 GLN A O 1
ATOM 692 N N . CYS A 1 87 ? -32.19334 16.87088 5.49177 1.000 20.88128 359 CYS A N 1
ATOM 693 C CA . CYS A 1 87 ? -33.09185 17.69646 4.69758 1.000 24.37112 359 CYS A CA 1
ATOM 694 C C . CYS A 1 87 ? -32.62309 17.65166 3.25185 1.000 24.42915 359 CYS A C 1
ATOM 695 O O . CYS A 1 87 ? -31.41853 17.66345 2.99021 1.000 24.98674 359 CYS A O 1
ATOM 698 N N . LEU A 1 88 ? -33.57113 17.58564 2.31761 1.000 20.88815 360 LEU A N 1
ATOM 699 C CA . LEU A 1 88 ? -33.24457 17.52595 0.89868 1.000 19.39867 360 LEU A CA 1
ATOM 700 C C . LEU A 1 88 ? -34.29330 18.29337 0.10749 1.000 18.96920 360 LEU A C 1
ATOM 701 O O . LEU A 1 88 ? -35.48122 18.25348 0.43698 1.000 21.84118 360 LEU A O 1
ATOM 706 N N . ASN A 1 89 ? -33.84327 18.99202 -0.93303 1.000 20.25533 361 ASN A N 1
ATOM 707 C CA . ASN A 1 89 ? -34.71743 19.72830 -1.83466 1.000 25.12517 361 ASN A CA 1
ATOM 708 C C . ASN A 1 89 ? -34.38323 19.35731 -3.26894 1.000 25.04532 361 ASN A C 1
ATOM 709 O O . ASN A 1 89 ? -33.21138 19.18198 -3.61495 1.000 30.14886 361 ASN A O 1
ATOM 714 N N . THR A 1 90 ? -35.41237 19.24197 -4.10066 1.000 21.86262 362 THR A N 1
ATOM 715 C CA . THR A 1 90 ? -35.24280 19.12750 -5.54259 1.000 17.03463 362 THR A CA 1
ATOM 716 C C . THR A 1 90 ? -35.86846 20.35194 -6.19548 1.000 25.24289 362 THR A C 1
ATOM 717 O O . THR A 1 90 ? -37.07319 20.58843 -6.05330 1.000 19.56179 362 THR A O 1
ATOM 721 N N . VAL A 1 91 ? -35.04681 21.13583 -6.88617 1.000 18.50874 363 VAL A N 1
ATOM 722 C CA . VAL A 1 91 ? -35.51728 22.29278 -7.64403 1.000 24.28275 363 VAL A CA 1
ATOM 723 C C . VAL A 1 91 ? -35.03838 22.13766 -9.08348 1.000 20.64912 363 VAL A C 1
ATOM 724 O O . VAL A 1 91 ? -33.84304 22.31413 -9.35828 1.000 20.15098 363 VAL A O 1
ATOM 728 N N . PRO A 1 92 ? -35.92376 21.80471 -10.03071 1.000 19.37406 364 PRO A N 1
ATOM 729 C CA . PRO A 1 92 ? -35.46352 21.44816 -11.38153 1.000 18.43769 364 PRO A CA 1
ATOM 730 C C . PRO A 1 92 ? -35.28765 22.63081 -12.32593 1.000 22.73855 364 PRO A C 1
ATOM 731 O O . PRO A 1 92 ? -35.37744 23.79277 -11.91461 1.000 25.47297 364 PRO A O 1
ATOM 735 N N . THR A 1 93 ? -35.04222 22.31431 -13.60482 1.000 20.57593 365 THR A N 1
ATOM 736 C CA . THR A 1 93 ? -34.79119 23.24838 -14.70540 1.000 29.02091 365 THR A CA 1
ATOM 737 C C . THR A 1 93 ? -33.45075 23.96425 -14.55788 1.000 27.69916 365 THR A C 1
ATOM 738 O O . THR A 1 93 ? -32.85089 23.96260 -13.47888 1.000 23.92905 365 THR A O 1
ATOM 742 N N . ASN A 1 94 ? -32.96589 24.56626 -15.64726 1.000 27.99154 366 ASN A N 1
ATOM 743 C CA . ASN A 1 94 ? -31.68694 25.26467 -15.66030 1.000 34.24141 366 ASN A CA 1
ATOM 744 C C . ASN A 1 94 ? -31.81515 26.74024 -15.30118 1.000 40.82422 366 ASN A C 1
ATOM 745 O O . ASN A 1 94 ? -30.91936 27.52676 -15.63127 1.000 52.29802 366 ASN A O 1
ATOM 750 N N . MET A 1 95 ? -32.90479 27.13154 -14.65021 1.000 43.41895 367 MET A N 1
ATOM 751 C CA . MET A 1 95 ? -33.09159 28.52952 -14.29330 1.000 52.54127 367 MET A CA 1
ATOM 752 C C . MET A 1 95 ? -31.99675 28.96677 -13.32632 1.000 54.16587 367 MET A C 1
ATOM 753 O O . MET A 1 95 ? -31.67791 28.23052 -12.38148 1.000 55.28140 367 MET A O 1
ATOM 758 N N . PRO A 1 96 ? -31.38781 30.13721 -13.52907 1.000 58.30366 368 PRO A N 1
ATOM 759 C CA . PRO A 1 96 ? -30.27416 30.54780 -12.66072 1.000 56.82649 368 PRO A CA 1
ATOM 760 C C . PRO A 1 96 ? -30.70164 31.00994 -11.27645 1.000 63.10792 368 PRO A C 1
ATOM 761 O O . PRO A 1 96 ? -29.87946 30.96580 -10.35322 1.000 72.01449 368 PRO A O 1
ATOM 765 N N . HIS A 1 97 ? -31.95036 31.43477 -11.09360 1.000 55.28112 369 HIS A N 1
ATOM 766 C CA . HIS A 1 97 ? -32.37296 32.08024 -9.84974 1.000 52.86013 369 HIS A CA 1
ATOM 767 C C . HIS A 1 97 ? -33.04819 31.06830 -8.92358 1.000 52.79484 369 HIS A C 1
ATOM 768 O O . HIS A 1 97 ? -34.24953 31.12132 -8.65765 1.000 60.27518 369 HIS A O 1
ATOM 775 N N . LYS A 1 98 ? -32.24232 30.14063 -8.41194 1.000 45.86797 370 LYS A N 1
ATOM 776 C CA . LYS A 1 98 ? -32.71770 29.12238 -7.47978 1.000 38.74802 370 LYS A CA 1
ATOM 777 C C . LYS A 1 98 ? -32.29441 29.50722 -6.06708 1.000 44.81802 370 LYS A C 1
ATOM 778 O O . LYS A 1 98 ? -31.10188 29.50043 -5.74647 1.000 70.02043 370 LYS A O 1
ATOM 784 N N . VAL A 1 99 ? -33.27131 29.83788 -5.22571 1.000 23.09470 371 VAL A N 1
ATOM 785 C CA . VAL A 1 99 ? -33.03957 30.10052 -3.80938 1.000 21.28398 371 VAL A CA 1
ATOM 786 C C . VAL A 1 99 ? -34.10559 29.36026 -3.01200 1.000 22.96821 371 VAL A C 1
ATOM 787 O O . VAL A 1 99 ? -35.29950 29.45984 -3.31602 1.000 22.22683 371 VAL A O 1
ATOM 791 N N . HIS A 1 100 ? -33.67505 28.59863 -2.00808 1.000 18.19854 372 HIS A N 1
ATOM 792 C CA . HIS A 1 100 ? -34.59879 27.79541 -1.22035 1.000 23.01053 372 HIS A CA 1
ATOM 793 C C . HIS A 1 100 ? -33.95225 27.43065 0.10757 1.000 20.12155 372 HIS A C 1
ATOM 794 O O . HIS A 1 100 ? -32.75676 27.13028 0.16322 1.000 25.56897 372 HIS A O 1
ATOM 801 N N . THR A 1 101 ? -34.75577 27.45780 1.16743 1.000 17.97725 373 THR A N 1
ATOM 802 C CA . THR A 1 101 ? -34.32543 27.02645 2.48860 1.000 21.26105 373 THR A CA 1
ATOM 803 C C . THR A 1 101 ? -34.72185 25.57121 2.71104 1.000 20.58605 373 THR A C 1
ATOM 804 O O . THR A 1 101 ? -35.81600 25.14694 2.32821 1.000 21.10517 373 THR A O 1
ATOM 808 N N . CYS A 1 102 ? -33.81804 24.80747 3.32112 1.000 18.27880 374 CYS A N 1
ATOM 809 C CA . CYS A 1 102 ? -34.06867 23.42426 3.71738 1.000 21.33966 374 CYS A CA 1
ATOM 810 C C . CYS A 1 102 ? -33.98837 23.35850 5.23655 1.000 20.28654 374 CYS A C 1
ATOM 811 O O . CYS A 1 102 ? -32.91815 23.57538 5.81125 1.000 24.07501 374 CYS A O 1
ATOM 814 N N . HIS A 1 103 ? -35.10864 23.04213 5.88442 1.000 15.29736 375 HIS A N 1
ATOM 815 C CA . HIS A 1 103 ? -35.21626 23.06021 7.33866 1.000 20.71669 375 HIS A CA 1
ATOM 816 C C . HIS A 1 103 ? -35.66971 21.69726 7.84409 1.000 22.59268 375 HIS A C 1
ATOM 817 O O . HIS A 1 103 ? -36.59604 21.10071 7.28616 1.000 20.44320 375 HIS A O 1
ATOM 824 N N . THR A 1 104 ? -35.01267 21.20660 8.89380 1.000 19.53005 376 THR A N 1
ATOM 825 C CA . THR A 1 104 ? -35.42530 19.97552 9.55261 1.000 18.01740 376 THR A CA 1
ATOM 826 C C . THR A 1 104 ? -35.13925 20.10652 11.04203 1.000 22.80732 376 THR A C 1
ATOM 827 O O . THR A 1 104 ? -34.45917 21.03617 11.48551 1.000 19.78022 376 THR A O 1
ATOM 831 N N . SER A 1 105 ? -35.67514 19.16496 11.81563 1.000 19.46818 377 SER A N 1
ATOM 832 C CA . SER A 1 105 ? -35.51354 19.18703 13.26312 1.000 21.33910 377 SER A CA 1
ATOM 833 C C . SER A 1 105 ? -35.87831 17.81880 13.82310 1.000 26.18656 377 SER A C 1
ATOM 834 O O . SER A 1 105 ? -36.46312 16.97864 13.13497 1.000 30.13818 377 SER A O 1
ATOM 837 N N . GLY A 1 106 ? -35.51850 17.60431 15.08336 1.000 23.45632 378 GLY A N 1
ATOM 838 C CA . GLY A 1 106 ? -35.83218 16.35127 15.74269 1.000 20.00882 378 GLY A CA 1
ATOM 839 C C . GLY A 1 106 ? -35.20290 16.28107 17.11466 1.000 22.52619 378 GLY A C 1
ATOM 840 O O . GLY A 1 106 ? -34.33630 17.08237 17.47686 1.000 21.43791 378 GLY A O 1
ATOM 841 N N . LEU A 1 107 ? -35.66219 15.29315 17.88194 1.000 21.99030 379 LEU A N 1
ATOM 842 C CA . LEU A 1 107 ? -35.13402 15.02440 19.21372 1.000 25.52181 379 LEU A CA 1
ATOM 843 C C . LEU A 1 107 ? -33.92589 14.10205 19.10930 1.000 29.20174 379 LEU A C 1
ATOM 844 O O . LEU A 1 107 ? -33.96724 13.09326 18.39764 1.000 27.79558 379 LEU A O 1
ATOM 849 N N . ILE A 1 108 ? -32.85501 14.44842 19.81913 1.000 23.30267 380 ILE A N 1
ATOM 850 C CA . ILE A 1 108 ? -31.61884 13.67317 19.82336 1.000 24.64985 380 ILE A CA 1
ATOM 851 C C . ILE A 1 108 ? -31.22376 13.45619 21.27630 1.000 27.79969 380 ILE A C 1
ATOM 852 O O . ILE A 1 108 ? -30.91321 14.42055 21.98638 1.000 32.20111 380 ILE A O 1
ATOM 857 N N . HIS A 1 109 ? -31.23301 12.20293 21.72455 1.000 28.17876 381 HIS A N 1
ATOM 858 C CA . HIS A 1 109 ? -30.73188 11.89486 23.05742 1.000 35.18365 381 HIS A CA 1
ATOM 859 C C . HIS A 1 109 ? -29.21158 11.84735 23.01489 1.000 39.12598 381 HIS A C 1
ATOM 860 O O . HIS A 1 109 ? -28.62819 11.01444 22.31264 1.000 45.00662 381 HIS A O 1
ATOM 867 N N . LEU A 1 110 ? -28.57336 12.73539 23.76910 1.000 39.20237 382 LEU A N 1
ATOM 868 C CA . LEU A 1 110 ? -27.12385 12.86704 23.77759 1.000 39.84686 382 LEU A CA 1
ATOM 869 C C . LEU A 1 110 ? -26.60752 12.55477 25.17173 1.000 47.53947 382 LEU A C 1
ATOM 870 O O . LEU A 1 110 ? -27.05035 13.16298 26.15153 1.000 53.00684 382 LEU A O 1
ATOM 875 N N . GLU A 1 111 ? -25.68340 11.60491 25.25926 1.000 49.59817 383 GLU A N 1
ATOM 876 C CA . GLU A 1 111 ? -25.02794 11.32958 26.52338 1.000 48.06654 383 GLU A CA 1
ATOM 877 C C . GLU A 1 111 ? -23.85189 12.28170 26.72163 1.000 43.18594 383 GLU A C 1
ATOM 878 O O . GLU A 1 111 ? -23.44672 13.01607 25.81599 1.000 38.16344 383 GLU A O 1
ATOM 884 N N . ARG A 1 112 ? -23.30127 12.25593 27.93119 1.000 46.55158 384 ARG A N 1
ATOM 885 C CA . ARG A 1 112 ? -22.21998 13.16109 28.28447 1.000 46.69244 384 ARG A CA 1
ATOM 886 C C . ARG A 1 112 ? -21.02985 12.97207 27.35314 1.000 48.60508 384 ARG A C 1
ATOM 887 O O . ARG A 1 112 ? -20.61732 11.84335 27.07008 1.000 57.56142 384 ARG A O 1
ATOM 895 N N . ASN A 1 113 ? -20.51385 14.09275 26.84505 1.000 46.12573 385 ASN A N 1
ATOM 896 C CA . ASN A 1 113 ? -19.40555 14.20081 25.90030 1.000 44.69639 385 ASN A CA 1
ATOM 897 C C . ASN A 1 113 ? -19.77931 13.76446 24.48780 1.000 43.80640 385 ASN A C 1
ATOM 898 O O . ASN A 1 113 ? -18.90616 13.75865 23.61234 1.000 40.58962 385 ASN A O 1
ATOM 903 N N . GLU A 1 114 ? -21.03328 13.39791 24.22880 1.000 37.06236 386 GLU A N 1
ATOM 904 C CA . GLU A 1 114 ? -21.42657 13.08401 22.86345 1.000 36.97085 386 GLU A CA 1
ATOM 905 C C . GLU A 1 114 ? -21.55037 14.36854 22.04715 1.000 39.26677 386 GLU A C 1
ATOM 906 O O . GLU A 1 114 ? -21.74326 15.46313 22.58375 1.000 38.61335 386 GLU A O 1
ATOM 912 N N . ARG A 1 115 ? -21.42627 14.22511 20.72923 1.000 37.14750 387 ARG A N 1
ATOM 913 C CA . ARG A 1 115 ? -21.22700 15.36233 19.84426 1.000 37.10613 387 ARG A CA 1
ATOM 914 C C . ARG A 1 115 ? -22.21551 15.33297 18.68706 1.000 36.05400 387 ARG A C 1
ATOM 915 O O . ARG A 1 115 ? -22.70457 14.27206 18.28958 1.000 40.86399 387 ARG A O 1
ATOM 923 N N . ILE A 1 116 ? -22.50430 16.52034 18.15195 1.000 33.67675 388 ILE A N 1
ATOM 924 C CA . ILE A 1 116 ? -23.28367 16.67879 16.93117 1.000 29.36526 388 ILE A CA 1
ATOM 925 C C . ILE A 1 116 ? -22.56877 17.67768 16.03324 1.000 30.95822 388 ILE A C 1
ATOM 926 O O . ILE A 1 116 ? -21.85896 18.56952 16.50860 1.000 38.80340 388 ILE A O 1
ATOM 931 N N . HIS A 1 117 ? -22.74713 17.51865 14.72366 1.000 26.75730 389 HIS A N 1
ATOM 932 C CA . HIS A 1 117 ? -22.20246 18.48735 13.78186 1.000 25.93173 389 HIS A CA 1
ATOM 933 C C . HIS A 1 117 ? -23.02329 18.45844 12.50068 1.000 26.11142 389 HIS A C 1
ATOM 934 O O . HIS A 1 117 ? -23.79343 17.52717 12.25106 1.000 23.82646 389 HIS A O 1
ATOM 941 N N . LEU A 1 118 ? -22.84903 19.50580 11.69755 1.000 21.48623 390 LEU A N 1
ATOM 942 C CA . LEU A 1 118 ? -23.68398 19.77961 10.53415 1.000 20.28960 390 LEU A CA 1
ATOM 943 C C . LEU A 1 118 ? -22.82469 19.74321 9.27920 1.000 28.69396 390 LEU A C 1
ATOM 944 O O . LEU A 1 118 ? -21.85629 20.50220 9.16625 1.000 30.11395 390 LEU A O 1
ATOM 949 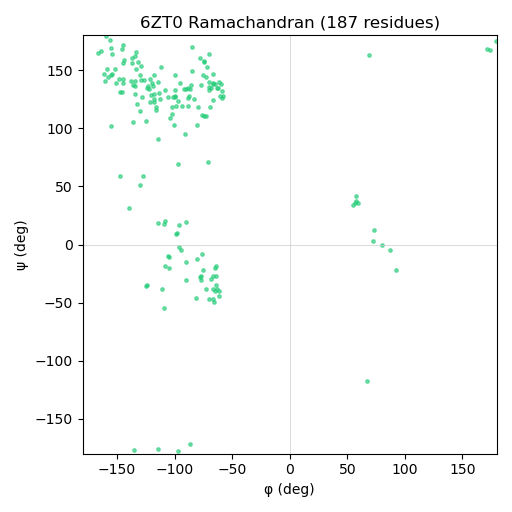N N . LYS A 1 119 ? -23.18763 18.87910 8.33252 1.000 19.36051 391 LYS A N 1
ATOM 950 C CA . LYS A 1 119 ? -22.42203 18.70490 7.10641 1.000 25.36508 391 LYS A CA 1
ATOM 951 C C . LYS A 1 119 ? -23.34702 18.67114 5.89960 1.000 27.57985 391 LYS A C 1
ATOM 952 O O . LYS A 1 119 ? -24.43494 18.08890 5.95287 1.000 25.35033 391 LYS A O 1
ATOM 958 N N . ASP A 1 120 ? -22.90374 19.29567 4.81146 1.000 18.77597 392 ASP A N 1
ATOM 959 C CA . ASP A 1 120 ? -23.63670 19.23018 3.55836 1.000 28.48206 392 ASP A CA 1
ATOM 960 C C . ASP A 1 120 ? -23.46048 17.85879 2.91303 1.000 28.31672 392 ASP A C 1
ATOM 961 O O . ASP A 1 120 ? -22.50784 17.12556 3.19249 1.000 28.69717 392 ASP A O 1
ATOM 966 N N . ILE A 1 121 ? -24.40573 17.51235 2.03970 1.000 22.04109 393 ILE A N 1
ATOM 967 C CA . ILE A 1 121 ? -24.29235 16.26060 1.30129 1.000 27.74388 393 ILE A CA 1
ATOM 968 C C . ILE A 1 121 ? -23.28274 16.39590 0.16484 1.000 25.28032 393 ILE A C 1
ATOM 969 O O . ILE A 1 121 ? -22.64621 15.41033 -0.22827 1.000 24.94306 393 ILE A O 1
ATOM 974 N N . HIS A 1 122 ? -23.09290 17.60382 -0.35521 1.000 21.82860 394 HIS A N 1
ATOM 975 C CA . HIS A 1 122 ? -22.24836 17.84653 -1.51430 1.000 24.65479 394 HIS A CA 1
ATOM 976 C C . HIS A 1 122 ? -21.03257 18.68417 -1.12438 1.000 26.88678 394 HIS A C 1
ATOM 977 O O . HIS A 1 122 ? -20.81493 19.01142 0.04626 1.000 24.02560 394 HIS A O 1
ATOM 984 N N . ASN A 1 123 ? -20.23846 19.03657 -2.13447 1.000 22.41559 395 ASN A N 1
ATOM 985 C CA . ASN A 1 123 ? -19.02651 19.82530 -1.96465 1.000 23.57258 395 ASN A CA 1
ATOM 986 C C . ASN A 1 123 ? -19.09564 21.07868 -2.82719 1.000 29.63806 395 ASN A C 1
ATOM 987 O O . ASN A 1 123 ? -19.50536 21.02053 -3.99123 1.000 32.78820 395 ASN A O 1
ATOM 992 N N . ASP A 1 124 ? -18.69112 22.20972 -2.24410 1.000 28.00813 396 ASP A N 1
ATOM 993 C CA . ASP A 1 124 ? -18.59817 23.48977 -2.95273 1.000 31.36368 396 ASP A CA 1
ATOM 994 C C . ASP A 1 124 ? -19.94595 23.92043 -3.52998 1.000 33.42580 396 ASP A C 1
ATOM 995 O O . ASP A 1 124 ? -20.01923 24.51400 -4.60792 1.000 34.81223 396 ASP A O 1
ATOM 1000 N N . ARG A 1 125 ? -21.02200 23.62002 -2.80825 1.000 30.77154 397 ARG A N 1
ATOM 1001 C CA . ARG A 1 125 ? -22.34898 24.10600 -3.15946 1.000 35.26704 397 ARG A CA 1
ATOM 1002 C C . ARG A 1 125 ? -22.56917 25.46368 -2.51119 1.000 34.63133 397 ARG A C 1
ATOM 1003 O O . ARG A 1 125 ? -22.42027 25.60374 -1.29382 1.000 37.48366 397 ARG A O 1
ATOM 1011 N N . ASN A 1 126 ? -22.92325 26.45851 -3.31936 1.000 32.84942 398 ASN A N 1
ATOM 1012 C CA . ASN A 1 126 ? -23.14364 27.79267 -2.78068 1.000 31.48532 398 ASN A CA 1
ATOM 1013 C C . ASN A 1 126 ? -24.36075 27.79824 -1.86582 1.000 27.35956 398 ASN A C 1
ATOM 1014 O O . ASN A 1 126 ? -25.45586 27.38807 -2.26245 1.000 26.93930 398 ASN A O 1
ATOM 1019 N N . ALA A 1 127 ? -24.15750 28.24774 -0.63160 1.000 27.33437 399 ALA A N 1
ATOM 1020 C CA . ALA A 1 127 ? -25.24027 28.47008 0.31081 1.000 22.55902 399 ALA A CA 1
ATOM 1021 C C . ALA A 1 127 ? -25.01882 29.82096 0.97227 1.000 26.72554 399 ALA A C 1
ATOM 1022 O O . ALA A 1 127 ? -23.92041 30.38040 0.92920 1.000 29.75756 399 ALA A O 1
ATOM 1024 N N . VAL A 1 128 ? -26.07719 30.35054 1.57763 1.000 21.28578 400 VAL A N 1
ATOM 1025 C CA . VAL A 1 128 ? -26.00694 31.65635 2.22537 1.000 18.87155 400 VAL A CA 1
ATOM 1026 C C . VAL A 1 128 ? -25.27420 31.49184 3.55312 1.000 19.42220 400 VAL A C 1
ATOM 1027 O O . VAL A 1 128 ? -25.78664 30.86672 4.48411 1.000 25.61381 400 VAL A O 1
ATOM 1031 N N . LEU A 1 129 ? -24.06745 32.04897 3.63735 1.000 18.57401 401 LEU A N 1
ATOM 1032 C CA . LEU A 1 129 ? -23.25020 32.00266 4.84429 1.000 22.96851 401 LEU A CA 1
ATOM 1033 C C . LEU A 1 129 ? -22.73381 33.40522 5.12060 1.000 30.02649 401 LEU A C 1
ATOM 1034 O O . LEU A 1 129 ? -22.05114 33.99089 4.27379 1.000 30.46359 401 LEU A O 1
ATOM 1039 N N . ARG A 1 130 ? -23.05638 33.94352 6.29425 1.000 21.19787 402 ARG A N 1
ATOM 1040 C CA . ARG A 1 130 ? -22.62799 35.29571 6.62624 1.000 23.71007 402 ARG A CA 1
ATOM 1041 C C . ARG A 1 130 ? -22.82472 35.54700 8.11294 1.000 26.56368 402 ARG A C 1
ATOM 1042 O O . ARG A 1 130 ? -23.52612 34.80358 8.80595 1.000 25.19249 402 ARG A O 1
ATOM 1050 N N . GLU A 1 131 ? -22.18639 36.61498 8.58422 1.000 27.25300 403 GLU A N 1
ATOM 1051 C CA . GLU A 1 131 ? -22.35285 37.07422 9.95507 1.000 32.85579 403 GLU A CA 1
ATOM 1052 C C . GLU A 1 131 ? -23.81379 37.41153 10.23100 1.000 30.93449 403 GLU A C 1
ATOM 1053 O O . GLU A 1 131 ? -24.49691 38.01015 9.39585 1.000 29.51713 403 GLU A O 1
ATOM 1059 N N . GLY A 1 132 ? -24.29273 37.01646 11.40742 1.000 31.40315 404 GLY A N 1
ATOM 1060 C CA . GLY A 1 132 ? -25.68290 37.25539 11.77309 1.000 30.36874 404 GLY A CA 1
ATOM 1061 C C . GLY A 1 132 ? -26.67369 36.65758 10.79867 1.000 27.86012 404 GLY A C 1
ATOM 1062 O O . GLY A 1 132 ? -27.72162 37.25943 10.53176 1.000 29.32359 404 GLY A O 1
ATOM 1063 N N . ASN A 1 133 ? -26.36472 35.47572 10.26749 1.000 24.81938 405 ASN A N 1
ATOM 1064 C CA . ASN A 1 133 ? -27.14584 34.88260 9.18818 1.000 26.45964 405 ASN A CA 1
ATOM 1065 C C . ASN A 1 133 ? -28.60102 34.69079 9.59817 1.000 23.66818 405 ASN A C 1
ATOM 1066 O O . ASN A 1 133 ? -28.89386 34.06454 10.62084 1.000 24.04804 405 ASN A O 1
ATOM 1071 N N . ASN A 1 134 ? -29.51636 35.23456 8.79224 1.000 21.26935 406 ASN A N 1
ATOM 1072 C CA . ASN A 1 134 ? -30.94732 35.04511 8.99821 1.000 17.54539 406 ASN A CA 1
ATOM 1073 C C . ASN A 1 134 ? -31.57426 34.14603 7.93402 1.000 21.96473 406 ASN A C 1
ATOM 1074 O O . ASN A 1 134 ? -32.79809 34.14732 7.77083 1.000 19.20992 406 ASN A O 1
ATOM 1079 N N . ARG A 1 135 ? -30.76235 33.38213 7.20372 1.000 16.92384 407 ARG A N 1
ATOM 1080 C CA . ARG A 1 135 ? -31.26618 32.42443 6.22738 1.000 22.73235 407 ARG A CA 1
ATOM 1081 C C . ARG A 1 135 ? -30.77869 31.00360 6.46104 1.000 21.59646 407 ARG A C 1
ATOM 1082 O O . ARG A 1 135 ? -31.53055 30.06092 6.20496 1.000 21.78998 407 ARG A O 1
ATOM 1090 N N . SER A 1 136 ? -29.55014 30.82597 6.94012 1.000 18.64274 408 SER A N 1
ATOM 1091 C CA . SER A 1 136 ? -29.02670 29.52728 7.34445 1.000 16.24756 408 SER A CA 1
ATOM 1092 C C . SER A 1 136 ? -28.61669 29.61574 8.80756 1.000 20.73128 408 SER A C 1
ATOM 1093 O O . SER A 1 136 ? -27.79138 30.46052 9.17249 1.000 23.43153 408 SER A O 1
ATOM 1096 N N . TYR A 1 137 ? -29.19568 28.75069 9.64059 1.000 20.27332 409 TYR A N 1
ATOM 1097 C CA . TYR A 1 137 ? -28.92190 28.75224 11.07319 1.000 16.69430 409 TYR A CA 1
ATOM 1098 C C . TYR A 1 137 ? -29.19329 27.36080 11.63016 1.000 17.31926 409 TYR A C 1
ATOM 1099 O O . TYR A 1 137 ? -29.75616 26.49820 10.95313 1.000 21.30145 409 TYR A O 1
ATOM 1108 N N . PHE A 1 138 ? -28.77833 27.15151 12.87816 1.000 21.64911 410 PHE A N 1
ATOM 1109 C CA . PHE A 1 138 ? -29.04531 25.89603 13.56836 1.000 27.31691 410 PHE A CA 1
ATOM 1110 C C . PHE A 1 138 ? -28.93533 26.13102 15.06779 1.000 23.54175 410 PHE A C 1
ATOM 1111 O O . PHE A 1 138 ? -28.19978 27.01256 15.51762 1.000 29.30542 410 PHE A O 1
ATOM 1119 N N . GLY A 1 139 ? -29.68640 25.34347 15.83352 1.000 19.27380 411 GLY A N 1
ATOM 1120 C CA . GLY A 1 139 ? -29.74938 25.55811 17.26579 1.000 21.33740 411 GLY A CA 1
ATOM 1121 C C . GLY A 1 139 ? -30.14473 24.29804 18.00375 1.000 23.62445 411 GLY A C 1
ATOM 1122 O O . GLY A 1 139 ? -30.46549 23.27039 17.40322 1.000 18.96611 411 GLY A O 1
ATOM 1123 N N . ILE A 1 140 ? -30.13422 24.40065 19.33075 1.000 21.73551 412 ILE A N 1
ATOM 1124 C CA . ILE A 1 140 ? -30.32450 23.24502 20.20173 1.000 24.69595 412 ILE A CA 1
ATOM 1125 C C . ILE A 1 140 ? -30.80803 23.74194 21.55782 1.000 26.74040 412 ILE A C 1
ATOM 1126 O O . ILE A 1 140 ? -30.40164 24.81082 22.02087 1.000 28.06370 412 ILE A O 1
ATOM 1131 N N . PHE A 1 141 ? -31.69046 22.96542 22.18829 1.000 25.83766 413 PHE A N 1
ATOM 1132 C CA . PHE A 1 141 ? -32.06859 23.22328 23.57128 1.000 26.52174 413 PHE A CA 1
ATOM 1133 C C . PHE A 1 141 ? -32.53363 21.92850 24.22385 1.000 30.69343 413 PHE A C 1
ATOM 1134 O O . PHE A 1 141 ? -33.11589 21.05739 23.57155 1.000 33.68919 413 PHE A O 1
ATOM 1142 N N . LYS A 1 142 ? -32.25927 21.81487 25.52245 1.000 32.17448 414 LYS A N 1
ATOM 1143 C CA . LYS A 1 142 ? -32.61752 20.63052 26.29077 1.000 33.09985 414 LYS A CA 1
ATOM 1144 C C . LYS A 1 142 ? -34.10428 20.63708 26.62451 1.000 34.51826 414 LYS A C 1
ATOM 1145 O O . LYS A 1 142 ? -34.66706 21.66948 26.99951 1.000 36.40053 414 LYS A O 1
ATOM 1151 N N . VAL A 1 143 ? -34.73901 19.47654 26.48710 1.000 37.02092 415 VAL A N 1
ATOM 1152 C CA . VAL A 1 143 ? -36.16228 19.35032 26.77787 1.000 43.08499 415 VAL A CA 1
ATOM 1153 C C . VAL A 1 143 ? -36.36781 18.71909 28.15109 1.000 48.83459 415 VAL A C 1
ATOM 1154 O O . VAL A 1 143 ? -37.41227 18.89831 28.77752 1.000 47.68111 415 VAL A O 1
ATOM 1159 N N . GLU B 2 2 ? -14.68822 -2.86249 -7.70599 1.000 87.24263 31 GLU AAAA N 1
ATOM 1160 C CA . GLU B 2 2 ? -15.59337 -1.72460 -7.57988 1.000 84.97710 31 GLU AAAA CA 1
ATOM 1161 C C . GLU B 2 2 ? -17.03999 -2.19773 -7.48515 1.000 91.55817 31 GLU AAAA C 1
ATOM 1162 O O . GLU B 2 2 ? -17.50372 -2.95726 -8.33418 1.000 86.07445 31 GLU AAAA O 1
ATOM 1164 N N . SER B 2 3 ? -17.75187 -1.74236 -6.45699 1.000 99.90612 32 SER AAAA N 1
ATOM 1165 C CA . SER B 2 3 ? -19.11357 -2.18640 -6.18844 1.000 96.33351 32 SER AAAA CA 1
ATOM 1166 C C . SER B 2 3 ? -20.10123 -1.12732 -6.66260 1.000 90.46019 32 SER AAAA C 1
ATOM 1167 O O . SER B 2 3 ? -20.09816 0.00154 -6.15912 1.000 89.38665 32 SER AAAA O 1
ATOM 1170 N N . ARG B 2 4 ? -20.94919 -1.49755 -7.62288 1.000 80.79612 33 ARG AAAA N 1
ATOM 1171 C CA . ARG B 2 4 ? -22.00090 -0.62427 -8.12396 1.000 60.91015 33 ARG AAAA CA 1
ATOM 1172 C C . ARG B 2 4 ? -23.34288 -0.88598 -7.44585 1.000 47.23447 33 ARG AAAA C 1
ATOM 1173 O O . ARG B 2 4 ? -24.38380 -0.46082 -7.95747 1.000 38.93625 33 ARG AAAA O 1
ATOM 1181 N N . ASP B 2 5 ? -23.33829 -1.57629 -6.30761 1.000 40.16962 34 ASP AAAA N 1
ATOM 1182 C CA . ASP B 2 5 ? -24.56656 -1.93242 -5.60218 1.000 34.65716 34 ASP AAAA CA 1
ATOM 1183 C C . ASP B 2 5 ? -25.12218 -0.69120 -4.90473 1.000 32.33949 34 ASP AAAA C 1
ATOM 1184 O O . ASP B 2 5 ? -24.54475 -0.21123 -3.92382 1.000 28.02291 34 ASP AAAA O 1
ATOM 1189 N N . CYS B 2 6 ? -26.25202 -0.18400 -5.39990 1.000 30.10394 35 CYS AAAA N 1
ATOM 1190 C CA . CYS B 2 6 ? -26.93954 0.98449 -4.84881 1.000 24.92407 35 CYS AAAA CA 1
ATOM 1191 C C . CYS B 2 6 ? -28.28667 0.53559 -4.29026 1.000 21.71864 35 CYS AAAA C 1
ATOM 1192 O O . CYS B 2 6 ? -29.29577 0.52532 -4.99911 1.000 24.35062 35 CYS AAAA O 1
ATOM 1195 N N . HIS B 2 7 ? -28.29120 0.17353 -3.00568 1.000 25.94307 36 HIS AAAA N 1
ATOM 1196 C CA . HIS B 2 7 ? -29.50069 -0.27199 -2.31402 1.000 25.72196 36 HIS AAAA CA 1
ATOM 1197 C C . HIS B 2 7 ? -30.12432 -1.47621 -3.01592 1.000 27.45427 36 HIS AAAA C 1
ATOM 1198 O O . HIS B 2 7 ? -31.34369 -1.56201 -3.17716 1.000 36.34134 36 HIS AAAA O 1
ATOM 1205 N N . GLY B 2 8 ? -29.27774 -2.41011 -3.45063 1.000 26.91902 37 GLY AAAA N 1
ATOM 1206 C CA . GLY B 2 8 ? -29.72091 -3.59686 -4.14419 1.000 32.13752 37 GLY AAAA CA 1
ATOM 1207 C C . GLY B 2 8 ? -29.74653 -3.48371 -5.65340 1.000 30.92219 37 GLY AAAA C 1
ATOM 1208 O O . GLY B 2 8 ? -29.71137 -4.51202 -6.33822 1.000 27.96600 37 GLY AAAA O 1
ATOM 1209 N N . THR B 2 9 ? -29.80904 -2.26906 -6.18997 1.000 26.29307 38 THR AAAA N 1
ATOM 1210 C CA . THR B 2 9 ? -29.81366 -2.05238 -7.62911 1.000 27.83388 38 THR AAAA CA 1
ATOM 1211 C C . THR B 2 9 ? -28.38042 -1.89777 -8.12097 1.000 25.74723 38 THR AAAA C 1
ATOM 1212 O O . THR B 2 9 ? -27.58600 -1.16879 -7.51836 1.000 26.68561 38 THR AAAA O 1
ATOM 1216 N N . ILE B 2 10 ? -28.05208 -2.59105 -9.20548 1.000 27.34967 39 ILE AAAA N 1
ATOM 1217 C CA . ILE B 2 10 ? -26.70453 -2.57355 -9.76247 1.000 31.46157 39 ILE AAAA CA 1
ATOM 1218 C C . ILE B 2 10 ? -26.64047 -1.49923 -10.84167 1.000 32.10792 39 ILE AAAA C 1
ATOM 1219 O O . ILE B 2 10 ? -27.36732 -1.56492 -11.83953 1.000 28.39916 39 ILE AAAA O 1
ATOM 1224 N N . CYS B 2 11 ? -25.77536 -0.50690 -10.64119 1.000 32.26448 40 CYS AAAA N 1
ATOM 1225 C CA . CYS B 2 11 ? -25.63600 0.57862 -11.60024 1.000 29.69489 40 CYS AAAA CA 1
ATOM 1226 C C . CYS B 2 11 ? -24.81590 0.13098 -12.80665 1.000 30.08919 40 CYS AAAA C 1
ATOM 1227 O O . CYS B 2 11 ? -24.07662 -0.85551 -12.75783 1.000 32.39398 40 CYS AAAA O 1
ATOM 1230 N N . HIS B 2 12 ? -24.96033 0.87061 -13.90108 1.000 31.89022 41 HIS AAAA N 1
ATOM 1231 C CA . HIS B 2 12 ? -24.12551 0.63019 -15.06851 1.000 36.05582 41 HIS AAAA CA 1
ATOM 1232 C C . HIS B 2 12 ? -22.66578 0.87990 -14.70035 1.000 37.68646 41 HIS AAAA C 1
ATOM 1233 O O . HIS B 2 12 ? -22.36087 1.88658 -14.04603 1.000 36.33191 41 HIS AAAA O 1
ATOM 1240 N N . PRO B 2 13 ? -21.74258 -0.00132 -15.09432 1.000 37.45860 42 PRO AAAA N 1
ATOM 1241 C CA . PRO B 2 13 ? -20.36175 0.10858 -14.59616 1.000 39.49546 42 PRO AAAA CA 1
ATOM 1242 C C . PRO B 2 13 ? -19.62929 1.36639 -15.03643 1.000 45.94455 42 PRO AAAA C 1
ATOM 1243 O O . PRO B 2 13 ? -18.64445 1.73670 -14.38570 1.000 47.85947 42 PRO AAAA O 1
ATOM 1247 N N . VAL B 2 14 ? -20.06636 2.03926 -16.10092 1.000 44.35923 43 VAL AAAA N 1
ATOM 1248 C CA . VAL B 2 14 ? -19.31478 3.17202 -16.63426 1.000 45.23996 43 VAL AAAA CA 1
ATOM 1249 C C . VAL B 2 14 ? -20.18964 4.41913 -16.70848 1.000 47.87433 43 VAL AAAA C 1
ATOM 1250 O O . VAL B 2 14 ? -19.71335 5.53743 -16.48075 1.000 53.42851 43 VAL AAAA O 1
ATOM 1254 N N . ASN B 2 15 ? -21.47268 4.24185 -17.01760 1.000 42.82826 44 ASN AAAA N 1
ATOM 1255 C CA . ASN B 2 15 ? -22.36676 5.36327 -17.27421 1.000 41.80501 44 ASN AAAA CA 1
ATOM 1256 C C . ASN B 2 15 ? -23.18830 5.78334 -16.06227 1.000 42.66786 44 ASN AAAA C 1
ATOM 1257 O O . ASN B 2 15 ? -23.94820 6.75123 -16.15930 1.000 33.94335 44 ASN AAAA O 1
ATOM 1262 N N . GLU B 2 16 ? -23.05963 5.09766 -14.92865 1.000 30.83777 45 GLU AAAA N 1
ATOM 1263 C CA . GLU B 2 16 ? -23.88525 5.40225 -13.77046 1.000 26.18517 45 GLU AAAA CA 1
ATOM 1264 C C . GLU B 2 16 ? -23.04586 5.39876 -12.50110 1.000 29.74893 45 GLU AAAA C 1
ATOM 1265 O O . GLU B 2 16 ? -21.95030 4.83320 -12.45125 1.000 26.48305 45 GLU AAAA O 1
ATOM 1271 N N . PHE B 2 17 ? -23.58802 6.04731 -11.47025 1.000 28.86050 46 PHE AAAA N 1
ATOM 1272 C CA . PHE B 2 17 ? -23.02388 6.01207 -10.12893 1.000 26.48244 46 PHE AAAA CA 1
ATOM 1273 C C . PHE B 2 17 ? -24.16385 6.04032 -9.11567 1.000 26.92411 46 PHE AAAA C 1
ATOM 1274 O O . PHE B 2 17 ? -25.27627 6.49383 -9.41018 1.000 31.71016 46 PHE AAAA O 1
ATOM 1282 N N . CYS B 2 18 ? -23.86887 5.53511 -7.91379 1.000 22.94475 47 CYS AAAA N 1
ATOM 1283 C CA . CYS B 2 18 ? -24.82185 5.50168 -6.80027 1.000 31.02811 47 CYS AAAA CA 1
ATOM 1284 C C . CYS B 2 18 ? -24.86242 6.87178 -6.12815 1.000 29.66097 47 CYS AAAA C 1
ATOM 1285 O O . CYS B 2 18 ? -23.98845 7.20930 -5.32731 1.000 30.15546 47 CYS AAAA O 1
ATOM 1288 N N . TYR B 2 19 ? -25.90705 7.64877 -6.41227 1.000 29.85255 48 TYR AAAA N 1
ATOM 1289 C CA . TYR B 2 19 ? -25.98805 9.02856 -5.93951 1.000 25.69672 48 TYR AAAA CA 1
ATOM 1290 C C . TYR B 2 19 ? -26.51969 9.07108 -4.50837 1.000 23.20105 48 TYR AAAA C 1
ATOM 1291 O O . TYR B 2 19 ? -27.59645 8.53638 -4.22250 1.000 23.65476 48 TYR AAAA O 1
ATOM 1300 N N . VAL B 2 20 ? -25.76346 9.71979 -3.61563 1.000 24.12843 49 VAL AAAA N 1
ATOM 1301 C CA . VAL B 2 20 ? -26.11927 9.77534 -2.19846 1.000 22.72477 49 VAL AAAA CA 1
ATOM 1302 C C . VAL B 2 20 ? -27.43458 10.51529 -1.98388 1.000 27.10439 49 VAL AAAA C 1
ATOM 1303 O O . VAL B 2 20 ? -28.21413 10.16147 -1.09070 1.000 23.76556 49 VAL AAAA O 1
ATOM 1307 N N . ALA B 2 21 ? -27.71371 11.53904 -2.79438 1.000 20.15463 50 ALA AAAA N 1
ATOM 1308 C CA . ALA B 2 21 ? -28.90402 12.35529 -2.56786 1.000 20.93628 50 ALA AAAA CA 1
ATOM 1309 C C . ALA B 2 21 ? -30.18102 11.58117 -2.87791 1.000 23.26308 50 ALA AAAA C 1
ATOM 1310 O O . ALA B 2 21 ? -31.13790 11.60493 -2.09468 1.000 21.35645 50 ALA AAAA O 1
ATOM 1312 N N . THR B 2 22 ? -30.21970 10.89227 -4.01807 1.000 20.66128 51 THR AAAA N 1
ATOM 1313 C CA . THR B 2 22 ? -31.40795 10.14230 -4.40435 1.000 29.43920 51 THR AAAA CA 1
ATOM 1314 C C . THR B 2 22 ? -31.40395 8.70917 -3.89540 1.000 29.61673 51 THR AAAA C 1
ATOM 1315 O O . THR B 2 22 ? -32.45787 8.06163 -3.91135 1.000 28.03547 51 THR AAAA O 1
ATOM 1319 N N . GLU B 2 23 ? -30.25204 8.20692 -3.44378 1.000 21.78512 52 GLU AAAA N 1
ATOM 1320 C CA . GLU B 2 23 ? -30.08090 6.79746 -3.09091 1.000 22.79363 52 GLU AAAA CA 1
ATOM 1321 C C . GLU B 2 23 ? -30.47188 5.88859 -4.25422 1.000 27.23791 52 GLU AAAA C 1
ATOM 1322 O O . GLU B 2 23 ? -30.98985 4.78674 -4.05706 1.000 37.08902 52 GLU AAAA O 1
ATOM 1328 N N . ARG B 2 24 ? -30.22079 6.36181 -5.47433 1.000 22.79801 53 ARG AAAA N 1
ATOM 1329 C CA . ARG B 2 24 ? -30.51599 5.63618 -6.69944 1.000 25.61285 53 ARG AAAA CA 1
ATOM 1330 C C . ARG B 2 24 ? -29.30513 5.72068 -7.61752 1.000 28.95099 53 ARG AAAA C 1
ATOM 1331 O O . ARG B 2 24 ? -28.39562 6.52594 -7.40299 1.000 22.92215 53 ARG AAAA O 1
ATOM 1339 N N . CYS B 2 25 ? -29.29855 4.87624 -8.64602 1.000 24.59198 54 CYS AAAA N 1
ATOM 1340 C CA . CYS B 2 25 ? -28.29278 4.99495 -9.69249 1.000 28.18583 54 CYS AAAA CA 1
ATOM 1341 C C . CYS B 2 25 ? -28.55590 6.24941 -10.51832 1.000 29.14333 54 CYS AAAA C 1
ATOM 1342 O O . CYS B 2 25 ? -29.69637 6.53910 -10.88918 1.000 28.04486 54 CYS AAAA O 1
ATOM 1345 N N . HIS B 2 26 ? -27.49131 6.99938 -10.80348 1.000 30.31613 55 HIS AAAA N 1
ATOM 1346 C CA . HIS B 2 26 ? -27.59713 8.30331 -11.44201 1.000 29.41251 55 HIS AAAA CA 1
ATOM 1347 C C . HIS B 2 26 ? -26.72127 8.35496 -12.68593 1.000 30.34948 55 HIS AAAA C 1
ATOM 1348 O O . HIS B 2 26 ? -25.61250 7.80794 -12.68506 1.000 26.31237 55 HIS AAAA O 1
ATOM 1355 N N . PRO B 2 27 ? -27.17797 9.00752 -13.75623 1.000 33.11183 56 PRO AAAA N 1
ATOM 1356 C CA . PRO B 2 27 ? -26.35552 9.08198 -14.97097 1.000 35.36827 56 PRO AAAA CA 1
ATOM 1357 C C . PRO B 2 27 ? -25.14355 9.97337 -14.74672 1.000 32.58209 56 PRO AAAA C 1
ATOM 1358 O O . PRO B 2 27 ? -25.25463 11.08088 -14.21477 1.000 29.68246 56 PRO AAAA O 1
ATOM 1362 N N . CYS B 2 28 ? -23.97805 9.46897 -15.15555 1.000 24.75631 57 CYS AAAA N 1
ATOM 1363 C CA . CYS B 2 28 ? -22.73649 10.21643 -14.99494 1.000 30.65044 57 CYS AAAA CA 1
ATOM 1364 C C . CYS B 2 28 ? -22.71512 11.46520 -15.86578 1.000 35.36036 57 CYS AAAA C 1
ATOM 1365 O O . CYS B 2 28 ? -22.02959 12.43939 -15.53693 1.000 37.45751 57 CYS AAAA O 1
ATOM 1368 N N . ILE B 2 29 ? -23.45030 11.45237 -16.98046 1.000 37.49519 58 ILE AAAA N 1
ATOM 1369 C CA . ILE B 2 29 ? -23.46043 12.59364 -17.88968 1.000 34.93448 58 ILE AAAA CA 1
ATOM 1370 C C . ILE B 2 29 ? -24.06036 13.82155 -17.21734 1.000 36.30091 58 ILE AAAA C 1
ATOM 1371 O O . ILE B 2 29 ? -23.71938 14.95550 -17.57056 1.000 39.80480 58 ILE AAAA O 1
ATOM 1376 N N . GLU B 2 30 ? -24.94855 13.62924 -16.23848 1.000 26.94891 59 GLU AAAA N 1
ATOM 1377 C CA . GLU B 2 30 ? -25.58036 14.77420 -15.59152 1.000 36.85566 59 GLU AAAA CA 1
ATOM 1378 C C . GLU B 2 30 ? -24.58811 15.57510 -14.75601 1.000 36.32163 59 GLU AAAA C 1
ATOM 1379 O O . GLU B 2 30 ? -24.75021 16.79130 -14.60464 1.000 46.22432 59 GLU AAAA O 1
ATOM 1385 N N . VAL B 2 31 ? -23.55629 14.92174 -14.21521 1.000 25.89814 60 VAL AAAA N 1
ATOM 1386 C CA . VAL B 2 31 ? -22.57424 15.59918 -13.37104 1.000 32.36115 60 VAL AAAA CA 1
ATOM 1387 C C . VAL B 2 31 ? -21.23859 15.82376 -14.07162 1.000 32.68222 60 VAL AAAA C 1
ATOM 1388 O O . VAL B 2 31 ? -20.39146 16.55812 -13.53796 1.000 32.16689 60 VAL AAAA O 1
ATOM 1392 N N . CYS B 2 32 ? -21.02498 15.23117 -15.24697 1.000 28.41897 61 CYS AAAA N 1
ATOM 1393 C CA . CYS B 2 32 ? -19.75589 15.33075 -15.95821 1.000 35.19351 61 CYS AAAA CA 1
ATOM 1394 C C . CYS B 2 32 ? -19.80272 16.27298 -17.15722 1.000 34.81448 61 CYS AAAA C 1
ATO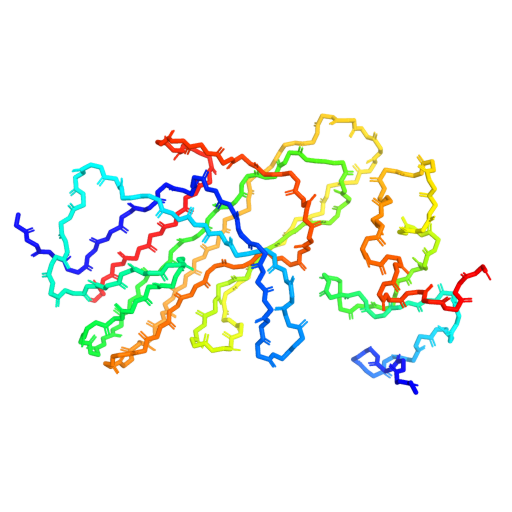M 1395 O O . CYS B 2 32 ? -18.74617 16.59250 -17.71413 1.000 36.79319 61 CYS AAAA O 1
ATOM 1398 N N . ASN B 2 33 ? -20.98882 16.72695 -17.55788 1.000 30.28627 62 ASN AAAA N 1
ATOM 1399 C CA . ASN B 2 33 ? -21.15952 17.55743 -18.74212 1.000 39.16662 62 ASN AAAA CA 1
ATOM 1400 C C . ASN B 2 33 ? -21.00727 19.02286 -18.36968 1.000 39.51629 62 ASN AAAA C 1
ATOM 1401 O O . ASN B 2 33 ? -21.57711 19.48957 -17.38495 1.000 36.43706 62 ASN AAAA O 1
ATOM 1406 N N . ASN B 2 34 ? -20.26083 19.74857 -19.18004 1.000 45.65534 63 ASN AAAA N 1
ATOM 1407 C CA . ASN B 2 34 ? -19.93640 21.12493 -18.84946 1.000 51.69541 63 ASN AAAA CA 1
ATOM 1408 C C . ASN B 2 34 ? -21.10852 22.06244 -19.10354 1.000 51.99969 63 ASN AAAA C 1
ATOM 1409 O O . ASN B 2 34 ? -21.26669 23.06514 -18.39963 1.000 58.36453 63 ASN AAAA O 1
ATOM 1414 N N . GLN B 2 35 ? -21.95336 21.74910 -20.07866 1.000 53.79560 64 GLN AAAA N 1
ATOM 1415 C CA . GLN B 2 35 ? -23.01510 22.67877 -20.42813 1.000 61.75678 64 GLN AAAA CA 1
ATOM 1416 C C . GLN B 2 35 ? -24.16415 22.62241 -19.43011 1.000 66.68307 64 GLN AAAA C 1
ATOM 1417 O O . GLN B 2 35 ? -24.83255 23.63691 -19.20426 1.000 74.65359 64 GLN AAAA O 1
ATOM 1423 N N . THR B 2 36 ? -24.37544 21.47409 -18.79268 1.000 59.40161 65 THR AAAA N 1
ATOM 1424 C CA . THR B 2 36 ? -25.52226 21.31315 -17.91181 1.000 58.28630 65 THR AAAA CA 1
ATOM 1425 C C . THR B 2 36 ? -25.34393 22.10554 -16.62158 1.000 51.16140 65 THR AAAA C 1
ATOM 1426 O O . THR B 2 36 ? -24.22570 22.36934 -16.16931 1.000 53.62879 65 THR AAAA O 1
ATOM 1430 N N . HIS B 2 37 ? -26.47680 22.48992 -16.03306 1.000 42.34016 66 HIS AAAA N 1
ATOM 1431 C CA . HIS B 2 37 ? -26.49736 23.19802 -14.76160 1.000 28.55195 66 HIS AAAA CA 1
ATOM 1432 C C . HIS B 2 37 ? -26.24006 22.28338 -13.57354 1.000 28.91277 66 HIS AAAA C 1
ATOM 1433 O O . HIS B 2 37 ? -26.08973 22.78002 -12.45225 1.000 29.14231 66 HIS AAAA O 1
ATOM 1440 N N . ASN B 2 38 ? -26.19304 20.97033 -13.78833 1.000 26.92077 67 ASN AAAA N 1
ATOM 1441 C CA . ASN B 2 38 ? -25.89848 20.01033 -12.73578 1.000 31.31823 67 ASN AAAA CA 1
ATOM 1442 C C . ASN B 2 38 ? -24.43791 19.58090 -12.72979 1.000 30.91786 67 ASN AAAA C 1
ATOM 1443 O O . ASN B 2 38 ? -24.08738 18.63079 -12.02271 1.000 31.24236 67 ASN AAAA O 1
ATOM 1448 N N . TYR B 2 39 ? -23.58264 20.25244 -13.49970 1.000 29.27816 68 TYR AAAA N 1
ATOM 1449 C CA . TYR B 2 39 ? -22.17786 19.87171 -13.55640 1.000 32.01011 68 TYR AAAA CA 1
ATOM 1450 C C . TYR B 2 39 ? -21.54135 19.97713 -12.17720 1.000 30.68619 68 TYR AAAA C 1
ATOM 1451 O O . TYR B 2 39 ? -21.63478 21.01257 -11.51185 1.000 31.97086 68 TYR AAAA O 1
ATOM 1460 N N . ASP B 2 40 ? -20.90104 18.89180 -11.74773 1.000 30.72069 69 ASP AAAA N 1
ATOM 1461 C CA . ASP B 2 40 ? -20.23075 18.82957 -10.45157 1.000 34.02149 69 ASP AAAA CA 1
ATOM 1462 C C . ASP B 2 40 ? -18.88516 18.15286 -10.67030 1.000 35.55262 69 ASP AAAA C 1
ATOM 1463 O O . ASP B 2 40 ? -18.82612 16.93438 -10.86485 1.000 33.25053 69 ASP AAAA O 1
ATOM 1468 N N . ALA B 2 41 ? -17.80896 18.94326 -10.63938 1.000 34.25550 70 ALA AAAA N 1
ATOM 1469 C CA . ALA B 2 41 ? -16.48692 18.41233 -10.95649 1.000 37.30129 70 ALA AAAA CA 1
ATOM 1470 C C . ALA B 2 41 ? -16.02364 17.39981 -9.91616 1.000 40.13540 70 ALA AAAA C 1
ATOM 1471 O O . ALA B 2 41 ? -15.40215 16.38896 -10.26400 1.000 45.08285 70 ALA AAAA O 1
ATOM 1473 N N . PHE B 2 42 ? -16.31259 17.65026 -8.63659 1.000 42.64105 71 PHE AAAA N 1
ATOM 1474 C CA . PHE B 2 42 ? -15.88947 16.72172 -7.59205 1.000 46.72424 71 PHE AAAA CA 1
ATOM 1475 C C . PHE B 2 42 ? -16.61558 15.38794 -7.71511 1.000 38.05673 71 PHE AAAA C 1
ATOM 1476 O O . PHE B 2 42 ? -15.99242 14.32216 -7.64359 1.000 35.57732 71 PHE AAAA O 1
ATOM 1484 N N . LEU B 2 43 ? -17.93804 15.42814 -7.89468 1.000 32.66909 72 LEU AAAA N 1
ATOM 1485 C CA . LEU B 2 43 ? -18.70286 14.19653 -8.06594 1.000 38.84104 72 LEU AAAA CA 1
ATOM 1486 C C . LEU B 2 43 ? -18.25191 13.43853 -9.30847 1.000 36.81487 72 LEU AAAA C 1
ATOM 1487 O O . LEU B 2 43 ? -18.08032 12.21442 -9.27424 1.000 31.57797 72 LEU AAAA O 1
ATOM 1492 N N . CYS B 2 44 ? -18.05628 14.15528 -10.42020 1.000 33.99060 73 CYS AAAA N 1
ATOM 1493 C CA . CYS B 2 44 ? -17.61663 13.51119 -11.65539 1.000 35.78943 73 CYS AAAA CA 1
ATOM 1494 C C . CYS B 2 44 ? -16.25990 12.84429 -11.47636 1.000 39.09793 73 CYS AAAA C 1
ATOM 1495 O O . CYS B 2 44 ? -16.02867 11.74174 -11.98540 1.000 41.26020 73 CYS AAAA O 1
ATOM 1498 N N . ALA B 2 45 ? -15.35099 13.49509 -10.74891 1.000 41.17268 74 ALA AAAA N 1
ATOM 1499 C CA . ALA B 2 45 ? -14.01436 12.93953 -10.57243 1.000 44.63670 74 ALA AAAA CA 1
ATOM 1500 C C . ALA B 2 45 ? -14.03208 11.73838 -9.63785 1.000 40.77823 74 ALA AAAA C 1
ATOM 1501 O O . ALA B 2 45 ? -13.31858 10.75556 -9.86829 1.000 43.52502 74 ALA AAAA O 1
ATOM 1503 N N . LYS B 2 46 ? -14.84839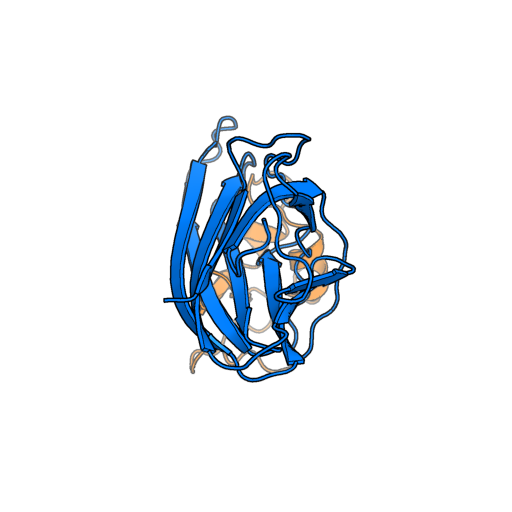 11.79133 -8.58732 1.000 39.58937 75 LYS AAAA N 1
ATOM 1504 C CA . LYS B 2 46 ? -14.83215 10.75033 -7.56934 1.000 46.52896 75 LYS AAAA CA 1
ATOM 1505 C C . LYS B 2 46 ? -15.79085 9.60234 -7.86344 1.000 49.30700 75 LYS AAAA C 1
ATOM 1506 O O . LYS B 2 46 ? -15.51141 8.46389 -7.47217 1.000 54.25014 75 LYS AAAA O 1
ATOM 1512 N N . GLU B 2 47 ? -16.90885 9.85620 -8.54447 1.000 38.29838 76 GLU AAAA N 1
ATOM 1513 C CA . GLU B 2 47 ? -17.90829 8.81316 -8.74215 1.000 4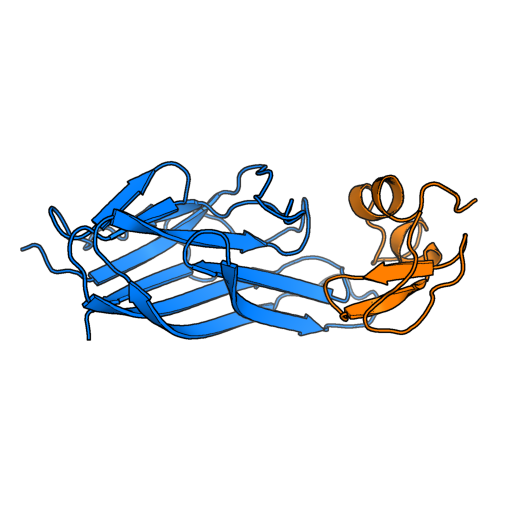1.92192 76 GLU AAAA CA 1
ATOM 1514 C C . GLU B 2 47 ? -17.92576 8.22977 -10.14660 1.000 35.44601 76 GLU AAAA C 1
ATOM 1515 O O . GLU B 2 47 ? -18.43549 7.11869 -10.32910 1.000 40.71082 76 GLU AAAA O 1
ATOM 1521 N N . CYS B 2 48 ? -17.38169 8.93501 -11.13162 1.000 34.91361 77 CYS AAAA N 1
ATOM 1522 C CA . CYS B 2 48 ? -17.50395 8.55875 -12.53482 1.000 37.27459 77 CYS AAAA CA 1
ATOM 1523 C C . CYS B 2 48 ? -16.13681 8.55290 -13.20614 1.000 38.12247 77 CYS AAAA C 1
ATOM 1524 O O . CYS B 2 48 ? -15.93331 9.14529 -14.26759 1.000 41.51531 77 CYS AAAA O 1
ATOM 1527 N N . SER B 2 49 ? -15.17659 7.86126 -12.58399 1.000 43.68647 78 SER AAAA N 1
ATOM 1528 C CA . SER B 2 49 ? -13.81134 7.85086 -13.10147 1.000 53.57598 78 SER AAAA CA 1
ATOM 1529 C C . SER B 2 49 ? -13.74627 7.21940 -14.48704 1.000 57.68197 78 SER AAAA C 1
ATOM 1530 O O . SER B 2 49 ? -12.99656 7.68293 -15.35444 1.000 60.81364 78 SER AAAA O 1
ATOM 1533 N N . ALA B 2 50 ? -14.53157 6.16774 -14.71824 1.000 58.36901 79 ALA AAAA N 1
ATOM 1534 C CA . ALA B 2 50 ? -14.49446 5.46049 -15.99126 1.000 58.94691 79 ALA AAAA CA 1
ATOM 1535 C C . ALA B 2 50 ? -15.30228 6.14494 -17.08664 1.000 57.75153 79 ALA AAAA C 1
ATOM 1536 O O . ALA B 2 50 ? -15.16440 5.77003 -18.25670 1.000 57.91215 79 ALA AAAA O 1
ATOM 1538 N N . TYR B 2 51 ? -16.13114 7.12840 -16.74550 1.000 54.18381 80 TYR AAAA N 1
ATOM 1539 C CA . TYR B 2 51 ? -16.97015 7.77855 -17.74245 1.000 56.59899 80 TYR AAAA CA 1
ATOM 1540 C C . TYR B 2 51 ? -16.12521 8.59202 -18.71501 1.000 64.69422 80 TYR AAAA C 1
ATOM 1541 O O . TYR B 2 51 ? -15.22511 9.33346 -18.31032 1.000 60.40667 80 TYR AAAA O 1
ATOM 1550 N N . LYS B 2 52 ? -16.42779 8.44824 -20.00399 1.000 79.21840 81 LYS AAAA N 1
ATOM 1551 C CA . LYS B 2 52 ? -15.71346 9.14548 -21.07245 1.000 78.89306 81 LYS AAAA CA 1
ATOM 1552 C C . LYS B 2 52 ? -14.20323 8.94624 -20.96648 1.000 80.42215 81 LYS AAAA C 1
ATOM 1553 O O . LYS B 2 52 ? -13.70144 7.83342 -21.12531 1.000 82.58981 81 LYS AAAA O 1
#

Organism: Drosophila melanogaster (NCBI:txid7227)

Sequence (192 aa):
DSRPAAHFHLSSRRRRHQGSMGYHGDMYIGNDNERNSYQGHFQTRDGVLTVTNTGLYYVYAQICYNNSHDQNGFIVFQGDTPFLQCLNTVPTNMPHKVHTCHTSGLIHLERNERIHLKDIHNDRNAVLREGNNRSYFGIFKVESRDCHGTICHPVNEFCYVATERCHPCIEVCNNQTHNYDAFLCAKECSAYK

Nearest PDB structures (foldseek):
  6zt0-assembly1_A  TM=1.007E+00  e=4.749E-29  Drosophila melanogaster
  1rj8-assembly2_G  TM=8.464E-01  e=1.910E-08  Homo sapiens
  3v56-assembly1_B  TM=7.716E-01  e=4.186E-08  Homo sapiens
  4zch-assembly2_B  TM=7.816E-01  e=3.388E-06  Homo sapiens
  3qd6-assembly2_F  TM=7.332E-01  e=6.030E-07  Homo sapiens

InterPro domains:
  IPR006052 Tumour necrosis factor domain [PF00229] (308-415)
  IPR006052 Tumour necrosis factor domain [PS50049] (278-415)
  IPR006052 Tumour necrosis factor domain [SM00207] (278-415)
  IPR006052 Tumour necrosis factor domain [cd00184] (278-413)
  IPR008983 Tumour necrosis factor-like domain superfamily [G3DSA:2.60.120.40] (270-415)
  IPR008983 Tumour necrosis factor-like domain superfamily [SSF49842] (277-415)
  IPR021184 Tumour necrosis factor, conserved site [PS00251] (322-338)
  IPR051748 Tumor Necrosis Factor Ligand Superfamily [PTHR15151] (29-415)